Protein AF-A0A8J4AI29-F1 (afdb_monomer)

Organism: NCBI:txid2807577

Mean predicted aligned error: 11.27 Å

Radius of gyration: 28.36 Å; Cα contacts (8 Å, |Δi|>4): 362; chains: 1; bounding box: 62×34×79 Å

Secondary structure (DSSP, 8-state):
---EEEEEEE-TT-BTTB-SEEEEEE--SSS-EEEEE-TTSSEEE--HHHHHHTT--SSEEEEE-HHHHHHHHHHHHHHHHHHHHHHHHHHHHHTT-EEPPS-SEE-TTSSEE--TTSPPPPHHHHHHHHHHHHHSPEEE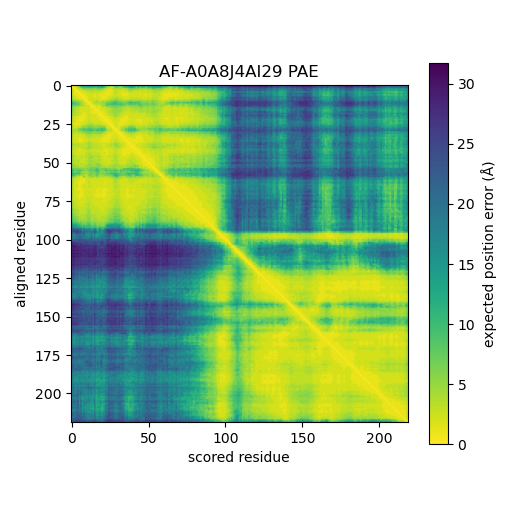--SSEEEPTT-GGG-EEEE--EEE-SSEEEETHHHHHHHHT-PPPPHHHHHHHHHTTT---S---HHHHHHHHHHHHT-

Solvent-accessible surface area (backbone atoms only — not comparable to full-atom values): 12204 Å² total; per-residue (Å²): 130,68,58,74,51,34,30,24,32,30,55,98,89,46,39,80,81,54,40,83,44,44,35,38,39,33,61,45,83,98,54,65,47,37,26,35,58,47,95,90,76,44,73,40,84,47,60,64,66,66,35,47,78,70,67,72,51,97,59,49,72,43,80,45,52,70,66,57,51,50,53,43,51,52,50,49,54,52,52,48,50,56,48,51,52,50,49,53,52,35,51,55,36,67,80,51,58,40,81,55,60,83,55,79,42,79,32,99,83,72,44,76,33,71,60,85,84,44,64,84,52,51,80,70,49,20,52,40,51,20,49,22,53,65,56,20,33,75,33,31,87,50,89,68,46,40,64,34,88,90,41,77,89,68,38,62,66,33,46,53,30,28,23,31,68,71,42,46,28,34,50,39,36,46,24,49,38,12,58,78,74,39,46,55,57,49,63,68,60,44,50,49,41,57,75,47,70,46,57,50,43,87,70,60,60,65,61,45,28,53,48,49,33,28,63,76,71,74,101

Structure (mmCIF, N/CA/C/O backbone):
data_AF-A0A8J4AI29-F1
#
_entry.id   AF-A0A8J4AI29-F1
#
loop_
_atom_site.group_PDB
_atom_site.id
_atom_site.type_symbol
_atom_site.label_atom_id
_atom_site.label_alt_id
_atom_site.label_comp_id
_atom_site.label_asym_id
_atom_site.label_entity_id
_atom_site.label_seq_id
_atom_site.pdbx_PDB_ins_code
_atom_site.Cartn_x
_atom_site.Cartn_y
_atom_site.Cartn_z
_atom_site.occupancy
_atom_site.B_iso_or_equiv
_atom_site.auth_seq_id
_atom_site.auth_comp_id
_atom_site.auth_asym_id
_atom_site.auth_atom_id
_atom_site.pdbx_PDB_model_num
ATOM 1 N N . MET A 1 1 ? -28.516 -11.492 37.831 1.00 64.19 1 MET A N 1
ATOM 2 C CA . MET A 1 1 ? -27.404 -10.861 37.086 1.00 64.19 1 MET A CA 1
ATOM 3 C C . MET A 1 1 ? -27.325 -9.429 37.578 1.00 64.19 1 MET A C 1
ATOM 5 O O . MET A 1 1 ? -28.399 -8.860 37.747 1.00 64.19 1 MET A O 1
ATOM 9 N N . PRO A 1 2 ? -26.135 -8.888 37.883 1.00 85.56 2 PRO A N 1
ATOM 10 C CA . PRO A 1 2 ? -26.020 -7.491 38.289 1.00 85.56 2 PRO A CA 1
ATOM 11 C C . PRO A 1 2 ? -26.509 -6.578 37.159 1.00 85.56 2 PRO A C 1
ATOM 13 O O . PRO A 1 2 ? -26.370 -6.917 35.981 1.00 85.56 2 PRO A O 1
ATOM 16 N N . GLU A 1 3 ? -27.114 -5.453 37.525 1.00 91.56 3 GLU A N 1
ATOM 17 C CA . GLU A 1 3 ? -27.537 -4.427 36.574 1.00 91.56 3 GLU A CA 1
ATOM 18 C C . GLU A 1 3 ? -26.308 -3.786 35.915 1.00 91.56 3 GLU A C 1
ATOM 20 O O . GLU A 1 3 ? -25.280 -3.587 36.572 1.00 91.56 3 GLU A O 1
ATOM 25 N N . VAL A 1 4 ? -26.401 -3.507 34.609 1.00 94.69 4 VAL A N 1
ATOM 26 C CA . VAL A 1 4 ? -25.320 -2.900 33.824 1.00 94.69 4 VAL A CA 1
ATOM 27 C C . VAL A 1 4 ? -25.830 -1.636 33.146 1.00 94.69 4 VAL A C 1
ATOM 29 O O . VAL A 1 4 ? -26.749 -1.701 32.328 1.00 94.69 4 VAL A O 1
ATOM 32 N N . THR A 1 5 ? -25.176 -0.514 33.428 1.00 95.44 5 THR A N 1
ATOM 33 C CA . THR A 1 5 ? -25.469 0.792 32.825 1.00 95.44 5 THR A CA 1
ATOM 34 C C . THR A 1 5 ? -24.314 1.207 31.926 1.00 95.44 5 THR A C 1
ATOM 36 O O . THR A 1 5 ? -23.154 1.003 32.279 1.00 95.4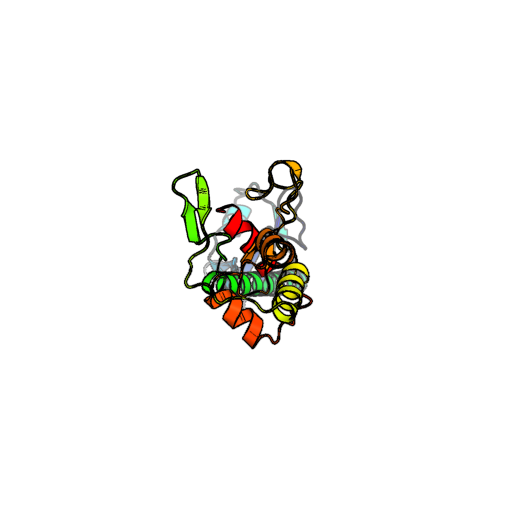4 5 THR A O 1
ATOM 39 N N . TYR A 1 6 ? -24.615 1.782 30.764 1.00 96.88 6 TYR A N 1
ATOM 40 C CA . TYR A 1 6 ? -23.616 2.200 29.782 1.00 96.88 6 TYR A CA 1
ATOM 41 C C . TYR A 1 6 ? -23.552 3.719 29.672 1.00 96.88 6 TYR A C 1
ATOM 43 O O . TYR A 1 6 ? -24.575 4.399 29.731 1.00 96.88 6 TYR A O 1
ATOM 51 N N . PHE A 1 7 ? -22.347 4.234 29.457 1.00 96.31 7 PHE A N 1
ATOM 52 C CA . PHE A 1 7 ? -22.062 5.657 29.357 1.00 96.31 7 PHE A CA 1
ATOM 53 C C . PHE A 1 7 ? -21.146 5.922 28.164 1.00 96.31 7 PHE A C 1
ATOM 55 O O . PHE A 1 7 ? -20.142 5.235 27.955 1.00 96.31 7 PHE A O 1
ATOM 62 N N . ALA A 1 8 ? -21.501 6.927 27.376 1.00 95.38 8 ALA A N 1
ATOM 63 C CA . ALA A 1 8 ? -20.707 7.442 26.277 1.00 95.38 8 ALA A CA 1
ATOM 64 C C . ALA A 1 8 ? -19.911 8.654 26.763 1.00 95.38 8 ALA A C 1
ATOM 66 O O . ALA A 1 8 ? -20.507 9.631 27.216 1.00 95.38 8 ALA A O 1
ATOM 67 N N . ARG A 1 9 ? -18.581 8.612 26.644 1.00 93.06 9 ARG A N 1
ATOM 68 C CA . ARG A 1 9 ? -17.740 9.778 26.930 1.00 93.06 9 ARG A CA 1
ATOM 69 C C . ARG A 1 9 ? -17.636 10.655 25.688 1.00 93.06 9 ARG A C 1
ATOM 71 O O . ARG A 1 9 ? -17.169 10.186 24.643 1.00 93.06 9 ARG A O 1
ATOM 78 N N . VAL A 1 10 ? -18.071 11.903 25.803 1.00 91.31 10 VAL A N 1
ATOM 79 C CA . VAL A 1 10 ? -18.136 12.873 24.703 1.00 91.31 10 VAL A CA 1
ATOM 80 C C . VAL A 1 10 ? -17.473 14.190 25.107 1.00 91.31 10 VAL A C 1
ATOM 82 O O . VAL A 1 10 ? -17.503 14.583 26.271 1.00 91.31 10 VAL A O 1
ATOM 85 N N . ASP A 1 11 ? -16.865 14.859 24.132 1.00 86.31 11 ASP A N 1
ATOM 86 C CA . ASP A 1 11 ? -16.287 16.200 24.248 1.00 86.31 11 ASP A CA 1
ATOM 87 C C . ASP A 1 11 ? -16.832 17.090 23.105 1.00 86.31 11 ASP A C 1
ATOM 89 O O . ASP A 1 11 ? -17.700 16.673 22.328 1.00 86.31 11 ASP A O 1
ATOM 93 N N . ALA A 1 12 ? -16.339 18.322 22.977 1.00 81.69 12 ALA A N 1
ATOM 94 C CA . ALA A 1 12 ? -16.704 19.261 21.928 1.00 81.69 12 ALA A CA 1
ATOM 95 C C . ALA A 1 12 ? -16.504 18.652 20.525 1.00 81.69 12 ALA A C 1
ATOM 97 O O . ALA A 1 12 ? -15.383 18.466 20.050 1.00 81.69 12 ALA A O 1
ATOM 98 N N . GLY A 1 13 ? -17.621 18.373 19.845 1.00 82.38 13 GLY A N 1
ATOM 99 C CA . GLY A 1 13 ? -17.660 17.806 18.492 1.00 82.38 13 GLY A CA 1
ATOM 100 C C . GLY A 1 13 ? -17.963 16.305 18.426 1.00 82.38 13 GLY A C 1
ATOM 101 O O . GLY A 1 13 ? -18.200 15.796 17.328 1.00 82.38 13 GLY A O 1
ATOM 102 N N . ASP A 1 14 ? -18.010 15.611 19.564 1.00 88.00 14 ASP A N 1
ATOM 103 C CA . ASP A 1 14 ? -18.397 14.202 19.637 1.00 88.00 14 ASP A CA 1
ATOM 104 C C . ASP A 1 14 ? -19.917 14.042 19.813 1.00 88.00 14 ASP A C 1
ATOM 106 O O . ASP A 1 14 ? -20.641 14.969 20.178 1.00 88.00 14 ASP A O 1
ATOM 110 N N . THR A 1 15 ? -20.426 12.839 19.550 1.00 90.81 15 THR A N 1
ATOM 111 C CA . THR A 1 15 ? -21.831 12.487 19.808 1.00 90.81 15 THR A CA 1
ATOM 112 C C . THR A 1 15 ? -21.916 11.159 20.545 1.00 90.81 15 THR A C 1
ATOM 114 O O . THR A 1 15 ? -20.988 10.356 20.491 1.00 90.81 15 THR A O 1
ATOM 117 N N . VAL A 1 16 ? -23.055 10.864 21.176 1.00 91.00 16 VAL A N 1
ATOM 118 C CA . VAL A 1 16 ? -23.296 9.545 21.799 1.00 91.00 16 VAL A CA 1
ATOM 119 C C . VAL A 1 16 ? -23.188 8.389 20.803 1.00 91.00 16 VAL A C 1
ATOM 121 O O . VAL A 1 16 ? -22.837 7.272 21.174 1.00 91.00 16 VAL A O 1
ATOM 124 N N . GLU A 1 17 ? -23.444 8.656 19.519 1.00 89.31 17 GLU A N 1
ATOM 125 C CA . GLU A 1 17 ? -23.233 7.683 18.456 1.00 89.31 17 GLU A CA 1
ATOM 126 C C . GLU A 1 17 ? -21.764 7.555 18.087 1.00 89.31 17 GLU A C 1
ATOM 128 O O . GLU A 1 17 ? -21.366 6.480 17.660 1.00 89.31 17 GLU A O 1
ATOM 133 N N . ARG A 1 18 ? -20.947 8.605 18.205 1.00 89.38 18 ARG A N 1
ATOM 134 C CA . ARG A 1 18 ? -19.503 8.631 17.902 1.00 89.38 18 ARG A CA 1
ATOM 135 C C . ARG A 1 18 ? -18.702 9.097 19.124 1.00 89.38 18 ARG A C 1
ATOM 137 O O . ARG A 1 18 ? -18.064 10.141 19.043 1.00 89.38 18 ARG A O 1
ATOM 144 N N . PRO A 1 19 ? -18.725 8.342 20.237 1.00 94.06 19 PRO A N 1
ATOM 145 C CA . PRO A 1 19 ? -18.058 8.783 21.451 1.00 94.06 19 PRO A CA 1
ATOM 146 C C . PRO A 1 19 ? -16.549 8.551 21.375 1.00 94.06 19 PRO A C 1
ATOM 148 O O . PRO A 1 19 ? -16.071 7.769 20.544 1.00 94.06 19 PRO A O 1
ATOM 151 N N . ARG A 1 20 ? -15.800 9.178 22.287 1.00 89.31 20 ARG A N 1
ATOM 152 C CA . ARG A 1 20 ? -14.359 8.928 22.463 1.00 89.31 20 ARG A CA 1
ATOM 153 C C . ARG A 1 20 ? -14.085 7.611 23.161 1.00 89.31 20 ARG A C 1
ATOM 155 O O . ARG A 1 20 ? -13.152 6.897 22.798 1.00 89.31 20 ARG A O 1
ATOM 162 N N . SER A 1 21 ? -14.898 7.289 24.158 1.00 91.62 21 SER A N 1
ATOM 163 C CA . SER A 1 21 ? -14.824 6.029 24.884 1.00 91.62 21 SER A CA 1
ATOM 164 C C . SER A 1 21 ? -16.211 5.580 25.329 1.00 91.62 21 SER A C 1
ATOM 166 O O . SER A 1 21 ? -17.167 6.357 25.376 1.00 91.62 21 SER A O 1
ATOM 168 N N . LEU A 1 22 ? -16.317 4.283 25.595 1.00 96.31 22 LEU A N 1
ATOM 169 C CA . LEU A 1 22 ? -17.532 3.651 26.072 1.00 96.31 22 LEU A CA 1
ATOM 170 C C . LEU A 1 22 ? -17.213 3.018 27.418 1.00 96.31 22 LEU A C 1
ATOM 172 O O . LEU A 1 22 ? -16.298 2.197 27.509 1.00 96.31 22 LEU A O 1
ATOM 176 N N . VAL A 1 23 ? -17.967 3.408 28.436 1.00 96.81 23 VAL A N 1
ATOM 177 C CA . VAL A 1 23 ? -17.804 2.951 29.814 1.00 96.81 23 VAL A CA 1
ATOM 178 C C . VAL A 1 23 ? -19.062 2.192 30.226 1.00 96.81 23 VAL A C 1
ATOM 180 O O . VAL A 1 23 ? -20.160 2.493 29.756 1.00 96.81 23 VAL A O 1
ATOM 183 N N . ARG A 1 24 ? -18.918 1.179 31.074 1.00 96.81 24 ARG A N 1
ATOM 184 C CA . ARG A 1 24 ? -20.040 0.509 31.729 1.00 96.81 24 ARG A CA 1
ATOM 185 C C . ARG A 1 24 ? -19.825 0.485 33.232 1.00 96.81 24 ARG A C 1
ATOM 187 O O . ARG A 1 24 ? -18.692 0.328 33.677 1.00 96.81 24 ARG A O 1
ATOM 194 N N . ARG A 1 25 ? -20.920 0.558 33.976 1.00 96.00 25 ARG A N 1
ATOM 195 C CA . ARG A 1 25 ? -20.981 0.298 35.412 1.00 96.00 25 ARG A CA 1
ATOM 196 C C . ARG A 1 25 ? -21.761 -0.978 35.638 1.00 96.00 25 ARG A C 1
ATOM 198 O O . ARG A 1 25 ? -22.879 -1.101 35.144 1.00 96.00 25 ARG A O 1
ATOM 205 N N . THR A 1 26 ? -21.186 -1.906 36.385 1.00 95.19 26 THR A N 1
ATOM 206 C CA . THR A 1 26 ? -21.865 -3.117 36.847 1.00 95.19 26 THR A CA 1
ATOM 207 C C . THR A 1 26 ? -22.124 -2.983 38.343 1.00 95.19 26 THR A C 1
ATOM 209 O O . THR A 1 26 ? -21.190 -2.723 39.100 1.00 95.19 26 THR A O 1
ATOM 212 N N . ALA A 1 27 ? -23.371 -3.172 38.778 1.00 91.81 27 ALA A N 1
ATOM 213 C CA . ALA A 1 27 ? -23.777 -3.080 40.183 1.00 91.81 27 ALA A CA 1
ATOM 214 C C . ALA A 1 27 ? -23.272 -4.284 41.012 1.00 91.81 27 ALA A C 1
ATOM 216 O O . ALA A 1 27 ? -24.035 -5.178 41.377 1.00 91.81 27 ALA A O 1
ATOM 217 N N . THR A 1 28 ? -21.959 -4.350 41.238 1.00 89.19 28 THR A N 1
ATOM 218 C CA . THR A 1 28 ? -21.288 -5.336 42.098 1.00 89.19 28 THR A CA 1
ATOM 219 C C . THR A 1 28 ? -21.241 -4.876 43.556 1.00 89.19 28 THR A C 1
ATOM 221 O O . THR A 1 28 ? -21.377 -3.691 43.844 1.00 89.19 28 THR A O 1
ATOM 224 N N . GLU A 1 29 ? -21.014 -5.814 44.479 1.00 84.00 29 GLU A N 1
ATOM 225 C CA . GLU A 1 29 ? -20.772 -5.531 45.900 1.00 84.00 29 GLU A CA 1
ATOM 226 C C . GLU A 1 29 ? -19.308 -5.832 46.276 1.00 84.00 29 GLU A C 1
ATOM 228 O O . GLU A 1 29 ? -18.716 -6.752 45.701 1.00 84.00 29 GLU A O 1
ATOM 233 N N . PRO A 1 30 ? -18.703 -5.099 47.236 1.00 85.44 30 PRO A N 1
ATOM 234 C CA . PRO A 1 30 ? -19.290 -4.019 48.047 1.00 85.44 30 PRO A CA 1
ATOM 235 C C . PRO A 1 30 ? -19.364 -2.662 47.327 1.00 85.44 30 PRO A C 1
ATOM 237 O O . PRO A 1 30 ? -20.001 -1.741 47.828 1.00 85.44 30 PRO A O 1
ATOM 240 N N . LEU A 1 31 ? -18.705 -2.535 46.174 1.00 86.06 31 LEU A N 1
ATOM 241 C CA . LEU A 1 31 ? -18.698 -1.340 45.336 1.00 86.06 31 LEU A CA 1
ATOM 242 C C . LEU A 1 31 ? -19.001 -1.723 43.883 1.00 86.06 31 LEU A C 1
ATOM 244 O O . LEU A 1 31 ? -18.636 -2.831 43.463 1.00 86.06 31 LEU A O 1
ATOM 248 N N . PRO A 1 32 ? -19.626 -0.821 43.104 1.00 90.50 32 PRO A N 1
ATOM 249 C CA . PRO A 1 32 ? -19.817 -1.035 41.678 1.00 90.50 32 PRO A CA 1
ATOM 250 C C . PRO A 1 32 ? -18.471 -1.164 40.953 1.00 90.50 32 PRO A C 1
ATOM 252 O O . PRO A 1 32 ? -17.466 -0.584 41.360 1.00 90.50 32 PRO A O 1
ATOM 255 N N . THR A 1 33 ? -18.465 -1.933 39.866 1.00 93.75 33 THR A N 1
ATOM 256 C CA . THR A 1 33 ? -17.297 -2.108 38.999 1.00 93.75 33 THR A CA 1
ATOM 257 C C . THR A 1 33 ? -17.491 -1.291 37.735 1.00 93.75 33 THR A C 1
ATOM 259 O O . THR A 1 33 ? -18.452 -1.518 36.995 1.00 93.75 33 THR A O 1
ATOM 262 N N . ASP A 1 34 ? -16.548 -0.394 37.472 1.00 95.25 34 ASP A N 1
ATOM 263 C CA . ASP A 1 34 ? -16.542 0.457 36.291 1.00 95.25 34 ASP A CA 1
ATOM 264 C C . ASP A 1 34 ? -15.480 -0.030 35.305 1.00 95.25 34 ASP A C 1
ATOM 266 O O . ASP A 1 34 ? -14.335 -0.310 35.670 1.00 95.25 34 ASP A O 1
ATOM 270 N N . GLU A 1 35 ? -15.858 -0.160 34.036 1.00 97.06 35 GLU A N 1
ATOM 271 C CA . GLU A 1 35 ? -14.961 -0.649 32.992 1.00 97.06 35 GLU A CA 1
ATOM 272 C C . GLU A 1 35 ? -15.098 0.148 31.695 1.00 97.06 35 GLU A C 1
ATOM 274 O O . GLU A 1 35 ? -16.197 0.521 31.293 1.00 97.06 35 GLU A O 1
ATOM 279 N N . VAL A 1 36 ? -13.991 0.336 30.979 1.00 95.75 36 VAL A N 1
ATOM 280 C CA . VAL A 1 36 ? -13.924 0.968 29.657 1.00 95.75 36 VAL A CA 1
ATOM 281 C C . VAL A 1 36 ? -13.671 -0.072 28.565 1.00 95.75 36 VAL A C 1
ATOM 283 O O . VAL A 1 36 ? -12.853 -0.979 28.725 1.00 95.75 36 VAL A O 1
ATOM 286 N N . TYR A 1 37 ? -14.367 0.048 27.437 1.00 95.12 37 TYR A N 1
ATOM 287 C CA . TYR A 1 37 ? -14.183 -0.842 26.294 1.00 95.12 37 TYR A CA 1
ATOM 288 C C . TYR A 1 37 ? -12.980 -0.415 25.445 1.00 95.12 37 TYR A C 1
ATOM 290 O O . TYR A 1 37 ? -12.902 0.734 25.006 1.00 95.12 37 TYR A O 1
ATOM 298 N N . GLN A 1 38 ? -12.056 -1.342 25.179 1.00 91.38 38 GLN A N 1
ATOM 299 C CA . GLN A 1 38 ? -10.817 -1.066 24.447 1.00 91.38 38 GLN A CA 1
ATOM 300 C C . GLN A 1 38 ? -10.728 -1.777 23.086 1.00 91.38 38 GLN A C 1
ATOM 302 O O . GLN A 1 38 ? -11.548 -2.625 22.723 1.00 91.38 38 GLN A O 1
ATOM 307 N N . ARG A 1 39 ? -9.691 -1.415 22.309 1.00 85.81 39 ARG A N 1
ATOM 308 C CA . ARG A 1 39 ? -9.409 -1.962 20.967 1.00 85.81 39 ARG A CA 1
ATOM 309 C C . ARG A 1 39 ? -9.189 -3.474 20.951 1.00 85.81 39 ARG A C 1
ATOM 311 O O . ARG A 1 39 ? -9.459 -4.113 19.938 1.00 85.81 39 ARG A O 1
ATOM 318 N N . ASP A 1 40 ? -8.740 -4.049 22.061 1.00 87.69 40 ASP A N 1
ATOM 319 C CA . ASP A 1 40 ? -8.553 -5.495 22.224 1.00 87.69 40 ASP A CA 1
ATOM 320 C C . ASP A 1 40 ? -9.878 -6.281 22.317 1.00 87.69 40 ASP A C 1
ATOM 322 O O . ASP A 1 40 ? -9.882 -7.511 22.381 1.00 87.69 40 ASP A O 1
ATOM 326 N N . GLY A 1 41 ? -11.012 -5.576 22.304 1.00 88.50 41 GLY A N 1
ATOM 327 C CA . GLY A 1 41 ? -12.342 -6.158 22.353 1.00 88.50 41 GLY A CA 1
ATOM 328 C C . GLY A 1 41 ? -12.806 -6.530 23.757 1.00 88.50 41 GLY A C 1
ATOM 329 O O . GLY A 1 41 ? -13.822 -7.224 23.882 1.00 88.50 41 GLY A O 1
ATOM 330 N N . ARG A 1 42 ? -12.082 -6.090 24.792 1.00 94.25 42 ARG A N 1
ATOM 331 C CA . ARG A 1 42 ? -12.368 -6.368 26.198 1.00 94.25 42 ARG A CA 1
ATOM 332 C C . ARG A 1 42 ? -12.724 -5.092 26.951 1.00 94.25 42 ARG A C 1
ATOM 334 O O . ARG A 1 42 ? -12.429 -3.973 26.532 1.00 94.25 42 ARG A O 1
ATOM 341 N N . TRP A 1 43 ? -13.406 -5.306 28.065 1.00 95.62 43 TRP A N 1
ATOM 342 C CA . TRP A 1 43 ? -13.664 -4.292 29.073 1.00 95.62 43 TRP A CA 1
ATOM 343 C C . TRP A 1 43 ? -12.507 -4.308 30.070 1.00 95.62 43 TRP A C 1
ATOM 345 O O . TRP A 1 43 ? -12.050 -5.384 30.458 1.00 95.62 43 TRP A O 1
ATOM 355 N N . HIS A 1 44 ? -12.008 -3.129 30.427 1.00 94.44 44 HIS A N 1
ATOM 356 C CA . HIS A 1 44 ? -10.887 -2.951 31.349 1.00 94.44 44 HIS A CA 1
ATOM 357 C C . HIS A 1 44 ? -11.309 -2.072 32.519 1.00 94.44 44 HIS A C 1
ATOM 359 O O . HIS A 1 44 ? -11.993 -1.084 32.261 1.00 94.44 44 HIS A O 1
ATOM 365 N N . PRO A 1 45 ? -10.885 -2.364 33.761 1.00 94.56 45 PRO A N 1
ATOM 366 C CA . PRO A 1 45 ? -11.197 -1.527 34.914 1.00 94.56 45 PRO A CA 1
ATOM 367 C C . PRO A 1 45 ? -10.842 -0.057 34.682 1.00 94.56 45 PRO A C 1
ATOM 369 O O . PRO A 1 45 ? -9.803 0.263 34.100 1.00 94.56 45 PRO A O 1
ATOM 372 N N . THR A 1 46 ? -11.707 0.836 35.145 1.00 92.56 46 THR A N 1
ATOM 373 C CA . THR A 1 46 ? -11.500 2.282 35.083 1.00 92.56 46 THR A CA 1
ATOM 374 C C . THR A 1 46 ? -12.136 2.952 36.293 1.00 92.56 46 THR A C 1
ATOM 376 O O . THR A 1 46 ? -13.036 2.403 36.912 1.00 92.56 46 THR A O 1
ATOM 379 N N . ASP A 1 47 ? -11.672 4.146 36.623 1.00 90.81 47 ASP A N 1
ATOM 380 C CA . ASP A 1 47 ? -12.192 5.013 37.678 1.00 90.81 47 ASP A CA 1
ATOM 381 C C . ASP A 1 47 ? -13.012 6.190 37.120 1.00 90.81 47 ASP A C 1
ATOM 383 O O . ASP A 1 47 ? -13.452 7.044 37.882 1.00 90.81 47 ASP A O 1
ATOM 387 N N . LEU A 1 48 ? -13.245 6.248 35.800 1.00 87.25 48 LEU A N 1
ATOM 388 C CA . LEU A 1 48 ? -13.891 7.389 35.137 1.00 87.25 48 LEU A CA 1
ATOM 389 C C . LEU A 1 48 ? -15.252 7.748 35.740 1.00 87.25 48 LEU A C 1
ATOM 391 O O . LEU A 1 48 ? -15.476 8.906 36.059 1.00 87.25 48 LEU A O 1
ATOM 395 N N . LEU A 1 49 ? -16.149 6.779 35.933 1.00 87.06 49 LEU A N 1
ATOM 396 C CA . LEU A 1 49 ? -17.471 7.085 36.492 1.00 87.06 49 LEU A CA 1
ATOM 397 C C . LEU A 1 49 ? -17.381 7.477 37.973 1.00 87.06 49 LEU A C 1
ATOM 399 O O . LEU A 1 49 ? -18.109 8.356 38.407 1.00 87.06 49 LEU A O 1
ATOM 403 N N . ALA A 1 50 ? 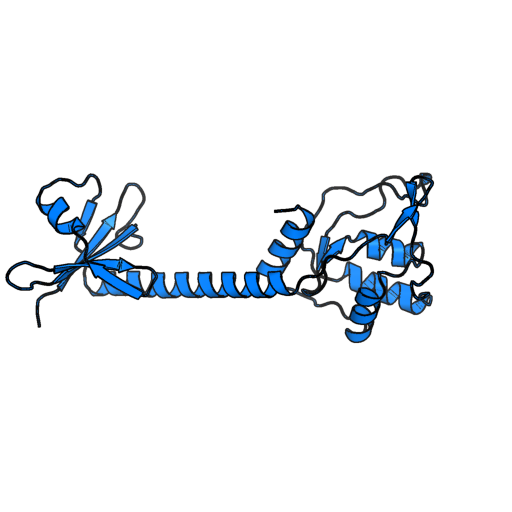-16.455 6.893 38.739 1.00 86.25 50 ALA A N 1
ATOM 404 C CA . ALA A 1 50 ? -16.217 7.313 40.120 1.00 86.25 50 ALA A CA 1
ATOM 405 C C . ALA A 1 50 ? -15.699 8.762 40.208 1.00 86.25 50 ALA A C 1
ATOM 407 O O . ALA A 1 50 ? -16.034 9.478 41.147 1.00 86.25 50 ALA A O 1
ATOM 408 N N . ARG A 1 51 ? -14.901 9.212 39.231 1.00 85.31 51 ARG A N 1
ATOM 409 C CA . ARG A 1 51 ? -14.445 10.608 39.128 1.00 85.31 51 ARG A CA 1
ATOM 410 C C . ARG A 1 51 ? -15.556 11.553 38.669 1.00 85.31 51 ARG A C 1
ATOM 412 O O . ARG A 1 51 ? -15.651 12.658 39.193 1.00 85.31 51 ARG A O 1
ATOM 419 N N . ASP A 1 5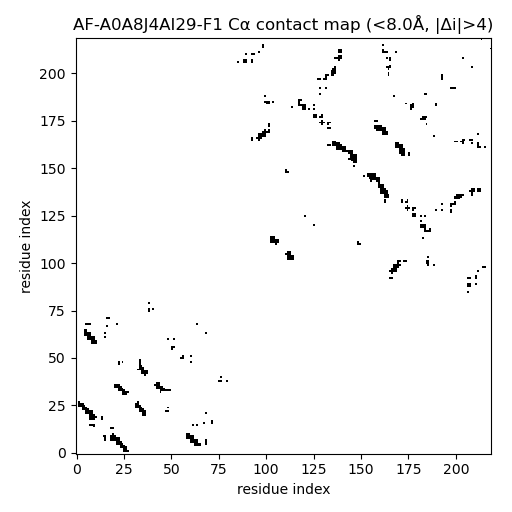2 ? -16.411 11.105 37.751 1.00 86.06 52 ASP A N 1
ATOM 420 C CA . ASP A 1 52 ? -17.617 11.831 37.322 1.00 86.06 52 ASP A CA 1
ATOM 421 C C . ASP A 1 52 ? -18.572 12.087 38.491 1.00 86.06 52 ASP A C 1
ATOM 423 O O . ASP A 1 52 ? -19.009 13.214 38.707 1.00 86.06 52 ASP A O 1
ATOM 427 N N . ASP A 1 53 ? -18.813 11.057 39.311 1.00 85.44 53 ASP A N 1
ATOM 428 C CA . ASP A 1 53 ? -19.660 11.133 40.506 1.00 85.44 53 ASP A CA 1
ATOM 429 C C . ASP A 1 53 ? -19.128 12.165 41.527 1.00 85.44 53 ASP A C 1
ATOM 431 O O . ASP A 1 53 ? -19.896 12.745 42.297 1.00 85.44 53 ASP A O 1
ATOM 435 N N . LEU A 1 54 ? -17.811 12.413 41.530 1.00 86.56 54 LEU A N 1
ATOM 436 C CA . LEU A 1 54 ? -17.145 13.432 42.350 1.00 86.56 54 LEU A CA 1
ATOM 437 C C . LEU A 1 54 ? -17.112 14.824 41.691 1.00 86.56 54 LEU A C 1
ATOM 439 O O . LEU A 1 54 ? -16.652 15.777 42.322 1.00 86.56 54 LEU A O 1
ATOM 443 N N . GLY A 1 55 ? -17.582 14.953 40.447 1.00 83.62 55 GLY A N 1
ATOM 444 C CA . GLY A 1 55 ? -17.515 16.184 39.658 1.00 83.62 55 GLY A CA 1
ATOM 445 C C . GLY A 1 55 ? -16.100 16.558 39.200 1.00 83.62 55 GLY A C 1
ATOM 446 O O . GLY A 1 55 ? -15.846 17.728 38.932 1.00 83.62 55 GLY A O 1
ATOM 447 N N . ASP A 1 56 ? -15.176 15.592 39.136 1.00 85.00 56 ASP A N 1
ATOM 448 C CA . ASP A 1 56 ? -13.750 15.776 38.798 1.00 85.00 56 ASP A CA 1
ATOM 449 C C . ASP A 1 56 ? -13.449 15.529 37.301 1.00 85.00 56 ASP A C 1
ATOM 451 O O . ASP A 1 56 ? -12.327 15.196 36.913 1.00 85.00 56 ASP A O 1
ATOM 455 N N . LEU A 1 57 ? -14.459 15.635 36.433 1.00 78.94 57 LEU A N 1
ATOM 456 C CA . LEU A 1 57 ? -14.293 15.454 34.992 1.00 78.94 57 LEU A CA 1
ATOM 457 C C . LEU A 1 57 ? -14.745 16.682 34.208 1.00 78.94 57 LEU A C 1
ATOM 459 O O . LEU A 1 57 ? -15.878 17.139 34.323 1.00 78.94 57 LEU A O 1
ATOM 463 N N . ASP A 1 58 ? -13.846 17.155 33.344 1.00 76.19 58 ASP A N 1
ATOM 464 C CA . ASP A 1 58 ? -14.141 18.184 32.344 1.00 76.19 58 ASP A CA 1
ATOM 465 C C . ASP A 1 58 ? -14.954 17.619 31.156 1.00 76.19 58 ASP A C 1
ATOM 467 O O . ASP A 1 58 ? -15.605 18.365 30.426 1.00 76.19 58 ASP A O 1
ATOM 471 N N . GLU A 1 59 ? -14.904 16.298 30.937 1.00 78.69 59 GLU A N 1
ATOM 472 C CA . GLU A 1 59 ? -15.583 15.592 29.842 1.00 78.69 59 GLU A CA 1
ATOM 473 C C . GLU A 1 59 ? -16.974 15.102 30.271 1.00 78.69 59 GLU A C 1
ATOM 475 O O . GLU A 1 59 ? -17.161 14.647 31.396 1.00 78.69 59 GLU A O 1
ATOM 480 N N . GLN A 1 60 ? -17.943 15.100 29.350 1.00 85.19 60 GLN A N 1
ATOM 481 C CA . GLN A 1 60 ? -19.299 14.656 29.666 1.00 85.19 60 GLN A CA 1
ATOM 482 C C . GLN A 1 60 ? -19.442 13.137 29.509 1.00 85.19 60 GLN A C 1
ATOM 484 O O . GLN A 1 60 ? -19.160 12.567 28.449 1.00 85.19 60 GLN A O 1
ATOM 489 N N . LEU A 1 61 ? -19.967 12.484 30.545 1.00 90.75 61 LEU A N 1
ATOM 490 C CA . LEU A 1 61 ? -20.421 11.098 30.497 1.00 90.75 61 LEU A CA 1
ATOM 491 C C . LEU A 1 61 ? -21.939 11.061 30.338 1.00 90.75 61 LEU A C 1
ATOM 493 O O . LEU A 1 61 ? -22.703 11.403 31.236 1.00 90.75 61 LEU A O 1
ATOM 497 N N . VAL A 1 62 ? -22.390 10.653 29.155 1.00 93.69 62 VAL A N 1
ATOM 498 C CA . VAL A 1 62 ? -23.815 10.615 28.819 1.00 93.69 62 VAL A CA 1
ATOM 499 C C . VAL A 1 62 ? -24.329 9.183 28.964 1.00 93.69 62 VAL A C 1
ATOM 501 O O . VAL A 1 62 ? -23.803 8.296 28.285 1.00 93.69 62 VAL A O 1
ATOM 504 N N . PRO A 1 63 ? -25.355 8.921 29.795 1.00 95.06 63 PRO A N 1
ATOM 505 C CA . PRO A 1 63 ? -25.993 7.611 29.859 1.00 95.06 63 PRO A CA 1
ATOM 506 C C . PRO A 1 63 ? -26.572 7.220 28.496 1.00 95.06 63 PRO A C 1
ATOM 508 O O . PRO A 1 63 ? -27.256 8.015 27.849 1.00 95.06 63 PRO A O 1
ATOM 511 N N . ILE A 1 64 ? -26.325 5.986 28.067 1.00 96.25 64 ILE A N 1
ATOM 512 C CA . ILE A 1 64 ? -26.872 5.433 26.826 1.00 96.25 64 ILE A CA 1
ATOM 513 C C . ILE A 1 64 ? -27.519 4.073 27.074 1.00 96.25 64 ILE A C 1
ATOM 515 O O . ILE A 1 64 ? -27.185 3.351 28.015 1.00 96.25 64 ILE A O 1
ATOM 519 N N . SER A 1 65 ? -28.442 3.695 26.194 1.00 96.19 65 SER A N 1
ATOM 520 C CA . SER A 1 65 ? -29.041 2.362 26.228 1.00 96.19 65 SER A CA 1
ATOM 521 C C . SER A 1 65 ? -28.017 1.272 25.894 1.00 96.19 65 SER A C 1
ATOM 523 O O . SER A 1 65 ? -27.035 1.497 25.178 1.00 96.19 65 SER A O 1
ATOM 525 N N . ALA A 1 66 ? -28.289 0.047 26.348 1.00 94.62 66 ALA A N 1
ATOM 526 C CA . ALA A 1 66 ? -27.496 -1.118 25.967 1.00 94.62 66 ALA A CA 1
ATOM 527 C C . ALA A 1 66 ? -27.457 -1.314 24.439 1.00 94.62 66 ALA A C 1
ATOM 529 O O . ALA A 1 66 ? -26.417 -1.680 23.902 1.00 94.62 66 ALA A O 1
ATOM 530 N N . GLU A 1 67 ? -28.548 -1.024 23.724 1.00 94.62 67 GLU A N 1
ATOM 531 C CA . GLU A 1 67 ? -28.598 -1.107 22.259 1.00 94.62 67 GLU A CA 1
ATOM 532 C C . GLU A 1 67 ? -27.637 -0.111 21.595 1.00 94.62 67 GLU A C 1
ATOM 534 O O . GLU A 1 67 ? -26.836 -0.498 20.741 1.00 94.62 67 GLU A O 1
ATOM 539 N N . GLN A 1 68 ? -27.636 1.148 22.044 1.00 95.56 68 GLN A N 1
ATOM 540 C CA . GLN A 1 68 ? -26.691 2.162 21.567 1.00 95.56 68 GLN A CA 1
ATOM 541 C C . GLN A 1 68 ? -25.240 1.763 21.868 1.00 95.56 68 GLN A C 1
ATOM 543 O O . GLN A 1 68 ? -24.377 1.871 20.996 1.00 95.56 68 GLN A O 1
ATOM 548 N N . ALA A 1 69 ? -24.971 1.230 23.064 1.00 95.50 69 ALA A N 1
ATOM 549 C CA . ALA A 1 69 ? -23.649 0.729 23.429 1.00 95.50 69 ALA A CA 1
ATOM 550 C C . ALA A 1 69 ? -23.194 -0.408 22.496 1.00 95.50 69 ALA A C 1
ATOM 552 O O . ALA A 1 69 ? -22.065 -0.395 21.998 1.00 95.50 69 ALA A O 1
ATOM 553 N N . GLN A 1 70 ? -24.081 -1.363 22.195 1.00 95.94 70 GLN A N 1
ATOM 554 C CA . GLN A 1 70 ? -23.783 -2.449 21.258 1.00 95.94 70 GLN A CA 1
ATOM 555 C C . GLN A 1 70 ? -23.553 -1.939 19.832 1.00 95.94 70 GLN A C 1
ATOM 557 O O . GLN A 1 70 ? -22.641 -2.424 19.160 1.00 95.94 70 GLN A O 1
ATOM 562 N N . ALA A 1 71 ? -24.308 -0.937 19.375 1.00 95.94 71 ALA A N 1
ATOM 563 C CA . ALA A 1 71 ? -24.103 -0.320 18.066 1.00 95.94 71 ALA A CA 1
ATOM 564 C C . ALA A 1 71 ? -22.723 0.359 17.959 1.00 95.94 71 ALA A C 1
ATOM 566 O O . ALA A 1 71 ? -22.008 0.167 16.969 1.00 95.94 71 ALA A O 1
ATOM 567 N N . VAL A 1 72 ? -22.300 1.083 19.003 1.00 94.69 72 VAL A N 1
ATOM 568 C CA . VAL A 1 72 ? -20.959 1.689 19.087 1.00 94.69 72 VAL A CA 1
ATOM 569 C C . VAL A 1 72 ? -19.871 0.612 19.036 1.00 94.69 72 VAL A C 1
ATOM 571 O O . VAL A 1 72 ? -18.955 0.706 18.211 1.00 94.69 72 VAL A O 1
ATOM 574 N N . ILE A 1 73 ? -19.997 -0.447 19.844 1.00 95.12 73 ILE A N 1
ATOM 575 C CA . ILE A 1 73 ? -19.052 -1.576 19.874 1.00 95.12 73 ILE A CA 1
ATOM 576 C C . ILE A 1 73 ? -18.965 -2.260 18.509 1.00 95.12 73 ILE A C 1
ATOM 578 O O . ILE A 1 73 ? -17.863 -2.525 18.022 1.00 95.12 73 ILE A O 1
ATOM 582 N N . ALA A 1 74 ? -20.104 -2.552 17.879 1.00 94.12 74 ALA A N 1
ATOM 583 C CA . ALA A 1 74 ? -20.156 -3.213 16.579 1.00 94.12 74 ALA A CA 1
ATOM 584 C C . ALA A 1 74 ? -19.431 -2.387 15.512 1.00 94.12 74 ALA A C 1
ATOM 586 O O . ALA A 1 74 ? -18.599 -2.921 14.770 1.00 94.12 74 ALA A O 1
ATOM 587 N N . ARG A 1 75 ? -19.670 -1.072 15.486 1.00 92.75 75 ARG A N 1
ATOM 588 C CA . ARG A 1 75 ? -19.002 -0.171 14.548 1.00 92.75 75 ARG A CA 1
ATOM 589 C C . ARG A 1 75 ? -17.500 -0.088 14.802 1.00 92.75 75 ARG A C 1
ATOM 591 O O . ARG A 1 75 ? -16.724 -0.152 13.851 1.00 92.75 75 ARG A O 1
ATOM 598 N N . TRP A 1 76 ? -17.067 0.029 16.057 1.00 91.38 76 TRP A N 1
ATOM 599 C CA . TRP A 1 76 ? -15.640 0.024 16.384 1.00 91.38 76 TRP A CA 1
ATOM 600 C C . TRP A 1 76 ? -14.967 -1.289 15.999 1.00 91.38 76 TRP A C 1
ATOM 602 O O . TRP A 1 76 ? -13.915 -1.259 15.369 1.00 91.38 76 TRP A O 1
ATOM 612 N N . ARG A 1 77 ? -15.597 -2.439 16.269 1.00 90.19 77 ARG A N 1
ATOM 613 C CA . ARG A 1 77 ? -15.085 -3.752 15.845 1.00 90.19 77 ARG A CA 1
ATOM 614 C C . ARG A 1 77 ? -14.904 -3.831 14.330 1.00 90.19 77 ARG A C 1
ATOM 616 O O . ARG A 1 77 ? -13.863 -4.303 13.882 1.00 90.19 77 ARG A O 1
ATOM 623 N N . GLN A 1 78 ? -15.874 -3.363 13.543 1.00 88.81 78 GLN A N 1
ATOM 624 C CA . GLN A 1 78 ? -15.752 -3.318 12.081 1.00 88.81 78 GLN A CA 1
ATOM 625 C C . GLN A 1 78 ? -14.630 -2.374 11.630 1.00 88.81 78 GLN A C 1
ATOM 627 O O . GLN A 1 78 ? -13.789 -2.757 10.818 1.00 88.81 78 GLN A O 1
ATOM 632 N N . ALA A 1 79 ? -14.574 -1.164 12.190 1.00 83.75 79 ALA A N 1
ATOM 633 C CA . ALA A 1 79 ? -13.564 -0.171 11.839 1.00 83.75 79 ALA A CA 1
ATOM 634 C C . ALA A 1 79 ? -12.140 -0.629 12.197 1.00 83.75 79 ALA A C 1
ATOM 636 O O . ALA A 1 79 ? -11.217 -0.454 11.400 1.00 83.75 79 ALA A O 1
ATOM 637 N N . TRP A 1 80 ? -11.951 -1.235 13.372 1.00 86.25 80 TRP A N 1
ATOM 638 C CA . TRP A 1 80 ? -10.660 -1.766 13.805 1.00 86.25 80 TRP A CA 1
ATOM 639 C C . TRP A 1 80 ? -10.237 -2.967 12.968 1.00 86.25 80 TRP A 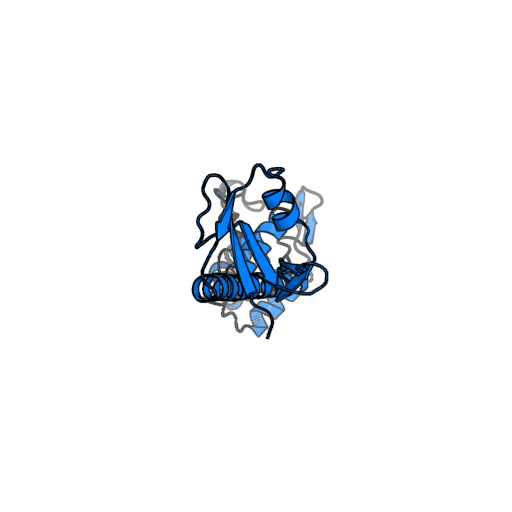C 1
ATOM 641 O O . TRP A 1 80 ? -9.097 -2.972 12.519 1.00 86.25 80 TRP A O 1
ATOM 651 N N . ARG A 1 81 ? -11.146 -3.902 12.648 1.00 87.06 81 ARG A N 1
ATOM 652 C CA . ARG A 1 81 ? -10.856 -5.002 11.710 1.00 87.06 81 ARG A CA 1
ATOM 653 C C . ARG A 1 81 ? -10.402 -4.481 10.351 1.00 87.06 81 ARG A C 1
ATOM 655 O O . ARG A 1 81 ? -9.339 -4.868 9.885 1.00 87.06 81 ARG A O 1
ATOM 662 N N . ALA A 1 82 ? -11.132 -3.535 9.763 1.00 79.38 82 ALA A N 1
ATOM 663 C CA . ALA A 1 82 ? -10.744 -2.927 8.492 1.00 79.38 82 ALA A CA 1
ATOM 664 C C . ALA A 1 82 ? -9.401 -2.174 8.582 1.00 79.38 82 ALA A C 1
ATOM 666 O O . ALA A 1 82 ? -8.641 -2.109 7.616 1.00 79.38 82 ALA A O 1
ATOM 667 N N . ALA A 1 83 ? -9.081 -1.567 9.728 1.00 74.81 83 ALA A N 1
ATOM 668 C CA . ALA A 1 83 ? -7.779 -0.942 9.953 1.00 74.81 83 ALA A CA 1
ATOM 669 C C . ALA A 1 83 ? -6.650 -1.978 10.090 1.00 74.81 83 ALA A C 1
ATOM 671 O O . ALA A 1 83 ? -5.576 -1.771 9.530 1.00 74.81 83 ALA A O 1
ATOM 672 N N . ASP A 1 84 ? -6.891 -3.082 10.794 1.00 79.94 84 ASP A N 1
ATOM 673 C CA . ASP A 1 84 ? -5.925 -4.167 10.970 1.00 79.94 84 ASP A CA 1
ATOM 674 C C . ASP A 1 84 ? -5.678 -4.905 9.649 1.00 79.94 84 ASP A C 1
ATOM 676 O O . ASP A 1 84 ? -4.529 -5.153 9.301 1.00 79.94 84 ASP A O 1
ATOM 680 N N . GLU A 1 85 ? -6.718 -5.155 8.850 1.00 77.62 85 GLU A N 1
ATOM 681 C CA . GLU A 1 85 ? -6.606 -5.706 7.494 1.00 77.62 85 GLU A CA 1
ATOM 682 C C . GLU A 1 85 ? -5.800 -4.788 6.571 1.00 77.62 85 GLU A C 1
ATOM 684 O O . GLU A 1 85 ? -4.901 -5.258 5.871 1.00 77.62 85 GLU A O 1
ATOM 689 N N . ARG A 1 86 ? -6.064 -3.472 6.603 1.00 73.62 86 ARG A N 1
ATOM 690 C CA . ARG A 1 86 ? -5.268 -2.481 5.860 1.00 73.62 86 ARG A CA 1
ATOM 691 C C . ARG A 1 86 ? -3.809 -2.489 6.300 1.00 73.62 86 ARG A C 1
ATOM 693 O O . ARG A 1 86 ? -2.926 -2.499 5.449 1.00 73.62 86 ARG A O 1
ATOM 700 N N . ARG A 1 87 ? -3.545 -2.538 7.609 1.00 72.44 87 ARG A N 1
ATOM 701 C CA . ARG A 1 87 ? -2.182 -2.588 8.156 1.00 72.44 87 ARG A CA 1
ATOM 702 C C . ARG A 1 87 ? -1.470 -3.890 7.791 1.00 72.44 87 ARG A C 1
ATOM 704 O O . ARG A 1 87 ? -0.311 -3.851 7.401 1.00 72.44 87 ARG A O 1
ATOM 711 N N . ALA A 1 88 ? -2.153 -5.029 7.855 1.00 71.25 88 ALA A N 1
ATOM 712 C CA . ALA A 1 88 ? -1.607 -6.321 7.454 1.00 71.25 88 ALA A CA 1
ATOM 713 C C . ALA A 1 88 ? -1.363 -6.399 5.939 1.00 71.25 88 ALA A C 1
ATOM 715 O O . ALA A 1 88 ? -0.396 -7.016 5.501 1.00 71.25 88 ALA A O 1
ATOM 716 N N . ALA A 1 89 ? -2.220 -5.783 5.119 1.00 69.38 89 ALA A N 1
ATOM 717 C CA . ALA A 1 89 ? -1.993 -5.652 3.681 1.00 69.38 89 ALA A CA 1
ATOM 718 C C . ALA A 1 89 ? -0.787 -4.752 3.379 1.00 69.38 89 ALA A C 1
ATOM 720 O O . ALA A 1 89 ? 0.060 -5.139 2.580 1.00 69.38 89 ALA A O 1
ATOM 721 N N . ALA A 1 90 ? -0.668 -3.608 4.059 1.00 65.62 90 ALA A N 1
ATOM 722 C CA . ALA A 1 90 ? 0.482 -2.716 3.937 1.00 65.62 90 ALA A CA 1
ATOM 723 C C . ALA A 1 90 ? 1.786 -3.386 4.404 1.00 65.62 90 ALA A C 1
ATOM 725 O O . ALA A 1 90 ? 2.787 -3.298 3.712 1.00 65.62 90 ALA A O 1
ATOM 726 N N . SER A 1 91 ? 1.771 -4.130 5.515 1.00 66.12 91 SER A N 1
ATOM 727 C CA . SER A 1 91 ? 2.940 -4.877 6.005 1.00 66.12 91 SER A CA 1
ATOM 728 C C . SER A 1 91 ? 3.351 -6.008 5.053 1.00 66.12 91 SER A C 1
ATOM 730 O O . SER A 1 91 ? 4.539 -6.193 4.797 1.00 66.12 91 SER A O 1
ATOM 732 N N . ARG A 1 92 ? 2.386 -6.723 4.455 1.00 66.06 92 ARG A N 1
ATOM 733 C CA . ARG A 1 92 ? 2.678 -7.696 3.386 1.00 66.06 92 ARG A CA 1
ATOM 734 C C . ARG A 1 92 ? 3.257 -7.030 2.138 1.00 66.06 92 ARG A C 1
ATOM 736 O O . ARG A 1 92 ? 4.125 -7.621 1.507 1.00 66.06 92 ARG A O 1
ATOM 743 N N . ALA A 1 93 ? 2.799 -5.827 1.794 1.00 63.06 93 ALA A N 1
ATOM 744 C CA . ALA A 1 93 ? 3.392 -5.038 0.717 1.00 63.06 93 ALA A CA 1
ATOM 745 C C . ALA A 1 93 ? 4.832 -4.619 1.065 1.00 63.06 93 ALA A C 1
ATOM 747 O O . ALA A 1 93 ? 5.728 -4.753 0.242 1.00 63.06 93 ALA A O 1
ATOM 748 N N . ASP A 1 94 ? 5.071 -4.196 2.307 1.00 60.50 94 ASP A N 1
ATOM 749 C CA . ASP A 1 94 ? 6.373 -3.730 2.792 1.00 60.50 94 ASP A CA 1
ATOM 750 C C . ASP A 1 94 ? 7.459 -4.817 2.750 1.00 60.50 94 ASP A C 1
ATOM 752 O O . ASP A 1 94 ? 8.595 -4.545 2.387 1.00 60.50 94 ASP A O 1
ATOM 756 N N . THR A 1 95 ? 7.114 -6.078 3.033 1.00 60.41 95 THR A N 1
ATOM 757 C CA . THR A 1 95 ? 8.087 -7.191 2.972 1.00 60.41 95 THR A CA 1
ATOM 758 C C . THR A 1 95 ? 8.365 -7.675 1.536 1.00 60.41 95 THR A C 1
ATOM 760 O O . THR A 1 95 ? 9.285 -8.462 1.324 1.00 60.41 95 THR A O 1
ATOM 763 N N . GLY A 1 96 ? 7.575 -7.246 0.544 1.00 74.00 96 GLY A N 1
ATOM 764 C CA . GLY A 1 96 ? 7.601 -7.806 -0.814 1.00 74.00 96 GLY A CA 1
ATOM 765 C C . GLY A 1 96 ? 7.953 -6.836 -1.942 1.00 74.00 96 GLY A C 1
ATOM 766 O O . GLY A 1 96 ? 8.269 -7.304 -3.036 1.00 74.00 96 GLY A O 1
ATOM 767 N N . LEU A 1 97 ? 7.893 -5.520 -1.715 1.00 87.88 97 LEU A N 1
ATOM 768 C CA . LEU A 1 97 ? 8.151 -4.534 -2.765 1.00 87.88 97 LEU A CA 1
ATOM 769 C C . LEU A 1 97 ? 9.648 -4.359 -3.031 1.00 87.88 97 LEU A C 1
ATOM 771 O O . LEU A 1 97 ? 10.452 -4.156 -2.124 1.00 87.88 97 LEU A O 1
ATOM 775 N N . ARG A 1 98 ? 10.010 -4.395 -4.312 1.00 91.00 98 ARG A N 1
ATOM 776 C CA . ARG A 1 98 ? 11.385 -4.300 -4.802 1.00 91.00 98 ARG A CA 1
ATOM 777 C C . ARG A 1 98 ? 11.536 -3.044 -5.643 1.00 91.00 98 ARG A C 1
ATOM 779 O O . ARG A 1 98 ? 10.869 -2.903 -6.668 1.00 91.00 98 ARG A O 1
ATOM 786 N N . LEU A 1 99 ? 12.388 -2.119 -5.210 1.00 89.62 99 LEU A N 1
ATOM 787 C CA . LEU A 1 99 ? 12.664 -0.911 -5.980 1.00 89.62 99 LEU A CA 1
ATOM 788 C C . LEU A 1 99 ? 13.612 -1.243 -7.130 1.00 89.62 99 LEU A C 1
ATOM 790 O O . LEU A 1 99 ? 14.714 -1.736 -6.900 1.00 89.62 99 LEU A O 1
ATOM 794 N N . ALA A 1 100 ? 13.172 -0.952 -8.348 1.00 89.88 100 ALA A N 1
ATOM 795 C CA . ALA A 1 100 ? 13.944 -1.188 -9.543 1.00 89.88 100 ALA A CA 1
ATOM 796 C C . ALA A 1 100 ? 14.960 -0.075 -9.782 1.00 89.88 100 ALA A C 1
ATOM 798 O O . ALA A 1 100 ? 14.629 1.114 -9.695 1.00 89.88 100 ALA A O 1
ATOM 799 N N . GLN A 1 101 ? 16.176 -0.454 -10.160 1.00 81.75 101 GLN A N 1
ATOM 800 C CA . GLN A 1 101 ? 17.212 0.509 -10.509 1.00 81.75 101 GLN A CA 1
ATOM 801 C C . GLN A 1 101 ? 17.145 0.875 -11.992 1.00 81.75 101 GLN A C 1
ATOM 803 O O . GLN A 1 101 ? 17.186 0.022 -12.882 1.00 81.75 101 GLN A O 1
ATOM 808 N N . VAL A 1 102 ? 17.080 2.180 -12.271 1.00 73.88 102 VAL A N 1
ATOM 809 C CA . VAL A 1 102 ? 17.101 2.691 -13.649 1.00 73.88 102 VAL A CA 1
ATOM 810 C C . VAL A 1 102 ? 18.460 2.396 -14.298 1.00 73.88 102 VAL A C 1
ATOM 812 O O . VAL A 1 102 ? 18.515 1.873 -15.413 1.00 73.88 102 VAL A O 1
ATOM 815 N N . PHE A 1 103 ? 19.546 2.624 -13.552 1.00 69.12 103 PHE A N 1
ATOM 816 C CA . PHE A 1 103 ? 20.931 2.415 -13.974 1.00 69.12 103 PHE A CA 1
ATOM 817 C C . PHE A 1 103 ? 21.741 1.727 -12.874 1.00 69.12 103 PHE A C 1
ATOM 819 O O . PHE A 1 103 ? 21.496 1.978 -11.698 1.00 69.12 103 PHE A O 1
ATOM 826 N N . ASP A 1 104 ? 22.706 0.886 -13.256 1.00 65.38 104 ASP A N 1
ATOM 827 C CA . ASP A 1 104 ? 23.445 0.030 -12.312 1.00 65.38 104 ASP A CA 1
ATOM 828 C C . ASP A 1 104 ? 24.591 0.771 -11.605 1.00 65.38 104 ASP A C 1
ATOM 830 O O . ASP A 1 104 ? 24.968 0.436 -10.481 1.00 65.38 104 ASP A O 1
ATOM 834 N N . ARG A 1 105 ? 25.188 1.772 -12.270 1.00 56.91 105 ARG A N 1
ATOM 835 C CA . ARG A 1 105 ? 26.272 2.593 -11.714 1.00 56.91 105 ARG A CA 1
ATOM 836 C C . ARG A 1 105 ? 26.339 3.962 -12.406 1.00 56.91 105 ARG A C 1
ATOM 838 O O . ARG A 1 105 ? 26.146 4.031 -13.623 1.00 56.91 105 ARG A O 1
ATOM 845 N N . PRO A 1 106 ? 26.683 5.046 -11.686 1.00 51.16 106 PRO A N 1
ATOM 846 C CA . PRO A 1 106 ? 27.147 6.260 -12.343 1.00 51.16 106 PRO A CA 1
ATOM 847 C C . PRO A 1 106 ? 28.434 5.969 -13.132 1.00 51.16 106 PRO A C 1
ATOM 849 O O . PRO A 1 106 ? 29.371 5.358 -12.612 1.00 51.16 106 PRO A O 1
ATOM 852 N N . GLY A 1 107 ? 28.470 6.371 -14.400 1.00 55.44 107 GLY A N 1
ATOM 853 C CA . GLY A 1 107 ? 29.656 6.280 -15.242 1.00 55.44 107 GLY A CA 1
ATOM 854 C C . GLY A 1 107 ? 30.752 7.264 -14.834 1.00 55.44 107 GLY A C 1
ATOM 855 O O . GLY A 1 107 ? 30.492 8.223 -14.103 1.00 55.44 107 GLY A O 1
ATOM 856 N N . PRO A 1 108 ? 31.991 7.048 -15.307 1.00 48.72 108 PRO A N 1
ATOM 857 C CA . PRO A 1 108 ? 33.148 7.882 -14.964 1.00 48.72 108 PRO A CA 1
ATOM 858 C C . PRO A 1 108 ? 33.031 9.348 -15.424 1.00 48.72 108 PRO A C 1
ATOM 860 O O . PRO A 1 108 ? 33.751 10.202 -14.919 1.00 48.72 108 PRO A O 1
ATOM 863 N N . ASP A 1 109 ? 32.126 9.646 -16.353 1.00 56.62 109 ASP A N 1
ATOM 864 C CA . ASP A 1 109 ? 31.816 10.966 -16.913 1.00 56.62 109 ASP A CA 1
ATOM 865 C C . ASP A 1 109 ? 30.482 11.546 -16.397 1.00 56.62 109 ASP A C 1
ATOM 867 O O . ASP A 1 109 ? 29.999 12.555 -16.909 1.00 56.62 109 ASP A O 1
ATOM 871 N N . GLY A 1 110 ? 29.862 10.903 -15.400 1.00 54.84 110 GLY A N 1
ATOM 872 C CA . GLY A 1 110 ? 28.538 11.267 -14.892 1.00 54.84 110 GLY A CA 1
ATOM 873 C C . GLY A 1 110 ? 27.380 10.789 -15.772 1.00 54.84 110 GLY A C 1
ATOM 874 O O . GLY A 1 110 ? 26.224 10.953 -15.380 1.00 54.84 110 GLY A O 1
ATOM 875 N N . ARG A 1 111 ? 27.655 10.154 -16.923 1.00 58.06 111 ARG A N 1
ATOM 876 C CA . ARG A 1 111 ? 26.614 9.514 -17.729 1.00 58.06 111 ARG A CA 1
ATOM 877 C C . ARG A 1 111 ? 26.236 8.169 -17.112 1.00 58.06 111 ARG A C 1
ATOM 879 O O . ARG A 1 111 ? 27.103 7.444 -16.624 1.00 58.06 111 ARG A O 1
ATOM 886 N N . PRO A 1 112 ? 24.952 7.805 -17.105 1.00 62.09 112 PRO A N 1
ATOM 887 C CA . PRO A 1 112 ? 24.528 6.530 -16.556 1.00 62.09 112 PRO A CA 1
ATOM 888 C C . PRO A 1 112 ? 25.097 5.355 -17.361 1.00 62.09 112 PRO A C 1
ATOM 890 O O . PRO A 1 112 ? 24.977 5.316 -18.586 1.00 62.09 112 PRO A O 1
ATOM 893 N N . VAL A 1 113 ? 25.694 4.379 -16.669 1.00 60.94 113 VAL A N 1
ATOM 894 C CA . VAL A 1 113 ? 26.194 3.145 -17.288 1.00 60.94 113 VAL A CA 1
ATOM 895 C C . VAL A 1 113 ? 25.235 2.008 -16.974 1.00 60.94 113 VAL A C 1
ATOM 897 O O . VAL A 1 113 ? 24.906 1.735 -15.819 1.00 60.94 113 VAL A O 1
ATOM 900 N N . THR A 1 114 ? 24.797 1.330 -18.028 1.00 63.88 114 THR A N 1
ATOM 901 C CA . THR A 1 114 ? 24.087 0.056 -17.932 1.00 63.88 114 THR A CA 1
ATOM 902 C C . THR A 1 114 ? 25.105 -1.072 -17.874 1.00 63.88 114 THR A C 1
ATOM 904 O O . THR A 1 114 ? 26.050 -1.085 -18.666 1.00 63.88 114 THR A O 1
ATOM 907 N N . ASP A 1 115 ? 24.909 -2.025 -16.973 1.00 66.38 115 ASP A N 1
ATOM 908 C CA . ASP A 1 115 ? 25.747 -3.208 -16.848 1.00 66.38 115 ASP A CA 1
ATOM 909 C C . ASP A 1 115 ? 25.758 -3.976 -18.186 1.00 66.38 115 ASP A C 1
ATOM 911 O O . ASP A 1 115 ? 24.688 -4.313 -18.709 1.00 66.38 115 ASP A O 1
ATOM 915 N N . PRO A 1 116 ? 26.936 -4.264 -18.772 1.00 64.25 116 PRO A N 1
ATOM 916 C CA . PRO A 1 116 ? 27.038 -5.076 -19.983 1.00 64.25 116 PRO A CA 1
ATOM 917 C C . PRO A 1 116 ? 26.475 -6.501 -19.825 1.00 64.25 116 PRO A C 1
ATOM 919 O O . PRO A 1 116 ? 26.219 -7.157 -20.832 1.00 64.25 116 PRO A O 1
ATOM 922 N N . ALA A 1 117 ? 26.250 -6.983 -18.598 1.00 65.69 117 ALA A N 1
ATOM 923 C CA . ALA A 1 117 ? 25.556 -8.237 -18.317 1.00 65.69 117 ALA A CA 1
ATOM 924 C C . ALA A 1 117 ? 24.029 -8.160 -18.523 1.00 65.69 117 ALA A C 1
ATOM 926 O O . ALA A 1 117 ? 23.357 -9.197 -18.481 1.00 65.69 117 ALA A O 1
ATOM 927 N N . ARG A 1 118 ? 23.451 -6.969 -18.757 1.00 75.69 118 ARG A N 1
ATOM 928 C CA . ARG A 1 118 ? 22.020 -6.840 -19.059 1.00 75.69 118 ARG A CA 1
ATOM 929 C C . ARG A 1 118 ? 21.688 -7.578 -20.369 1.00 75.69 118 ARG A C 1
ATOM 931 O O . ARG A 1 118 ? 22.337 -7.343 -21.390 1.00 75.69 118 ARG A O 1
ATOM 938 N N . PRO A 1 119 ? 20.660 -8.448 -20.387 1.00 75.75 119 PRO A N 1
ATOM 939 C CA . PRO A 1 119 ? 20.278 -9.162 -21.600 1.00 75.75 119 PRO A CA 1
ATOM 940 C C . PRO A 1 119 ? 19.873 -8.194 -22.715 1.00 75.75 119 PRO A C 1
ATOM 942 O O . PRO A 1 119 ? 19.072 -7.286 -22.496 1.00 75.75 119 PRO A O 1
ATOM 945 N N . ALA A 1 120 ? 20.369 -8.415 -23.933 1.00 80.44 120 ALA A N 1
ATOM 946 C CA . ALA A 1 120 ? 19.947 -7.627 -25.084 1.00 80.44 120 ALA A CA 1
ATOM 947 C C . ALA A 1 120 ? 18.462 -7.880 -25.398 1.00 80.44 120 ALA A C 1
ATOM 949 O O . ALA A 1 120 ? 18.042 -9.025 -25.575 1.00 80.44 120 ALA A O 1
ATOM 950 N N . LEU A 1 121 ? 17.671 -6.810 -25.513 1.00 85.81 121 LEU A N 1
ATOM 951 C CA . LEU A 1 121 ? 16.273 -6.907 -25.930 1.00 85.81 121 LEU A CA 1
ATOM 952 C C . LEU A 1 121 ? 16.167 -6.930 -27.457 1.00 85.81 121 LEU A C 1
ATOM 954 O O . LEU A 1 121 ? 16.635 -6.008 -28.141 1.00 85.81 121 LEU A O 1
ATOM 958 N N . SER A 1 122 ? 15.475 -7.940 -27.989 1.00 88.94 122 SER A N 1
ATOM 959 C CA . SER A 1 122 ? 15.053 -7.949 -29.395 1.00 88.94 122 SER A CA 1
ATOM 960 C C . SER A 1 122 ? 14.081 -6.796 -29.681 1.00 88.94 122 SER A C 1
ATOM 962 O O . SER A 1 122 ? 13.424 -6.290 -28.773 1.00 88.94 122 SER A O 1
ATOM 964 N N . ARG A 1 123 ? 13.924 -6.381 -30.947 1.00 85.81 123 ARG A N 1
ATOM 965 C CA . ARG A 1 123 ? 13.009 -5.277 -31.311 1.00 85.81 123 ARG A CA 1
ATOM 966 C C . ARG A 1 123 ? 11.568 -5.515 -30.837 1.00 85.81 123 ARG A C 1
ATOM 968 O O . ARG A 1 123 ? 10.924 -4.581 -30.369 1.00 85.81 123 ARG A O 1
ATOM 975 N N . ALA A 1 124 ? 11.079 -6.751 -30.944 1.00 88.25 124 ALA A N 1
ATOM 976 C CA . ALA A 1 124 ? 9.743 -7.118 -30.478 1.00 88.25 124 ALA A CA 1
ATOM 977 C C . ALA A 1 124 ? 9.643 -7.062 -28.946 1.00 88.25 124 ALA A C 1
ATOM 979 O O . ALA A 1 124 ? 8.679 -6.526 -28.399 1.00 88.25 124 ALA A O 1
ATOM 980 N N . GLU A 1 125 ? 10.671 -7.553 -28.252 1.00 93.25 125 GLU A N 1
ATOM 981 C CA . GLU A 1 125 ? 10.700 -7.572 -26.793 1.00 93.25 125 GLU A CA 1
ATOM 982 C C . GLU A 1 125 ? 10.810 -6.166 -26.190 1.00 93.25 125 GLU A C 1
ATOM 984 O O . GLU A 1 125 ? 10.131 -5.880 -25.210 1.00 93.25 125 GLU A O 1
ATOM 989 N N . ARG A 1 126 ? 11.572 -5.254 -26.814 1.00 93.62 126 ARG A N 1
ATOM 990 C CA . ARG A 1 126 ? 11.646 -3.834 -26.414 1.00 93.62 126 ARG A CA 1
ATOM 991 C C . ARG A 1 126 ? 10.257 -3.211 -26.295 1.00 93.62 126 ARG A C 1
ATOM 993 O O . ARG A 1 126 ? 9.927 -2.615 -25.272 1.00 93.6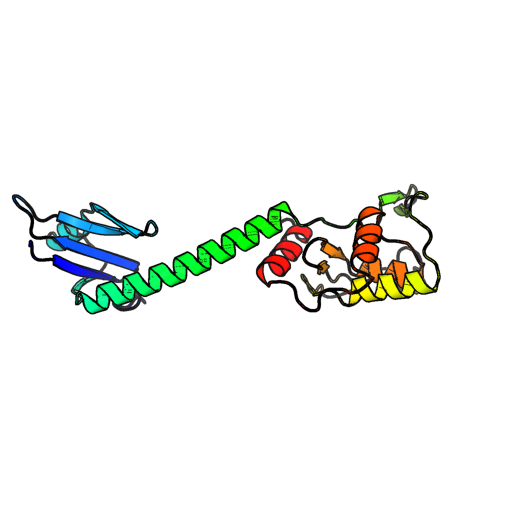2 126 ARG A O 1
ATOM 1000 N N . GLY A 1 127 ? 9.424 -3.399 -27.321 1.00 94.38 127 GLY A N 1
ATOM 1001 C CA . GLY A 1 127 ? 8.053 -2.892 -27.333 1.00 94.38 127 GLY A CA 1
ATOM 1002 C C . GLY A 1 127 ? 7.183 -3.515 -26.240 1.00 94.38 127 GLY A C 1
ATOM 1003 O O . GLY A 1 127 ? 6.451 -2.798 -25.560 1.00 94.38 127 GLY A O 1
ATOM 1004 N N . ALA A 1 128 ? 7.290 -4.831 -26.035 1.00 95.31 128 ALA A N 1
ATOM 1005 C CA . ALA A 1 128 ? 6.525 -5.548 -25.017 1.00 95.31 128 ALA A CA 1
ATOM 1006 C C . ALA A 1 128 ? 6.915 -5.133 -23.586 1.00 95.31 128 ALA A C 1
ATOM 1008 O O . ALA A 1 128 ? 6.043 -4.863 -22.761 1.00 95.31 128 ALA A O 1
ATOM 1009 N N . VAL A 1 129 ? 8.215 -5.003 -23.311 1.00 96.44 129 VAL A N 1
ATOM 1010 C CA . VAL A 1 129 ? 8.749 -4.543 -22.020 1.00 96.44 129 VAL A CA 1
ATOM 1011 C C . VAL A 1 129 ? 8.332 -3.100 -21.742 1.00 96.44 129 VAL A C 1
ATOM 1013 O O . VAL A 1 129 ? 7.777 -2.817 -20.681 1.00 96.44 129 VAL A O 1
ATOM 1016 N N . ALA A 1 130 ? 8.514 -2.187 -22.700 1.00 95.88 130 ALA A N 1
ATOM 1017 C CA . ALA A 1 130 ? 8.086 -0.799 -22.533 1.00 95.88 130 ALA A CA 1
ATOM 1018 C C . ALA A 1 130 ? 6.565 -0.691 -22.317 1.00 95.88 130 ALA A C 1
ATOM 1020 O O . ALA A 1 130 ? 6.106 0.099 -21.490 1.00 95.88 130 ALA A O 1
ATOM 1021 N N . ALA A 1 131 ? 5.770 -1.504 -23.020 1.00 96.31 131 ALA A N 1
ATOM 1022 C CA . ALA A 1 131 ? 4.324 -1.547 -22.832 1.00 96.31 131 ALA A CA 1
ATOM 1023 C C . ALA A 1 131 ? 3.935 -2.053 -21.436 1.00 96.31 131 ALA A C 1
ATOM 1025 O O . ALA A 1 131 ? 3.060 -1.451 -20.816 1.00 96.31 131 ALA A O 1
ATOM 1026 N N . TYR A 1 132 ? 4.587 -3.104 -20.927 1.00 97.31 132 TYR A N 1
ATOM 1027 C CA . TYR A 1 132 ? 4.390 -3.583 -19.556 1.00 97.31 132 TYR A CA 1
ATOM 1028 C C . TYR A 1 132 ? 4.644 -2.461 -18.544 1.00 97.31 132 TYR A C 1
ATOM 1030 O O . TYR A 1 132 ? 3.763 -2.107 -17.758 1.00 97.31 132 TYR A O 1
ATOM 1038 N N . LEU A 1 133 ? 5.822 -1.838 -18.630 1.00 96.75 133 LEU A N 1
ATOM 1039 C CA . LEU A 1 133 ? 6.271 -0.824 -17.680 1.00 96.75 133 LEU A CA 1
ATOM 1040 C C . LEU A 1 133 ? 5.377 0.427 -17.672 1.00 96.75 133 LEU A C 1
ATOM 1042 O O . LEU A 1 133 ? 5.168 0.999 -16.606 1.00 96.75 133 LEU A O 1
ATOM 1046 N N . ARG A 1 134 ? 4.822 0.843 -18.825 1.00 96.06 134 ARG A N 1
ATOM 1047 C CA . ARG A 1 134 ? 3.893 1.995 -18.927 1.00 96.06 134 ARG A CA 1
ATOM 1048 C C . ARG A 1 134 ? 2.461 1.675 -18.509 1.00 96.06 134 ARG A C 1
ATOM 1050 O O . ARG A 1 134 ? 1.741 2.569 -18.060 1.00 96.06 134 ARG A O 1
ATOM 1057 N N . ARG A 1 135 ? 2.012 0.432 -18.716 1.00 96.06 135 ARG A N 1
ATOM 1058 C CA . ARG A 1 135 ? 0.629 0.012 -18.426 1.00 96.06 135 ARG A CA 1
ATOM 1059 C C . ARG A 1 135 ? 0.396 -0.313 -16.960 1.00 96.06 135 ARG A C 1
ATOM 1061 O O . ARG A 1 135 ? -0.757 -0.293 -16.540 1.00 96.06 135 ARG A O 1
ATOM 1068 N N . ALA A 1 136 ? 1.453 -0.600 -16.205 1.00 95.94 136 ALA A N 1
ATOM 1069 C CA . ALA A 1 136 ? 1.329 -0.822 -14.775 1.00 95.94 136 ALA A CA 1
ATOM 1070 C C . ALA A 1 136 ? 0.712 0.404 -14.064 1.00 95.94 136 ALA A C 1
ATOM 1072 O O . ALA A 1 136 ? 0.921 1.544 -14.503 1.00 95.94 136 ALA A O 1
ATOM 1073 N N . PRO A 1 137 ? -0.048 0.186 -12.977 1.00 96.75 137 PRO A N 1
ATOM 1074 C CA . PRO A 1 137 ? -0.635 1.250 -12.178 1.00 96.75 137 PRO A CA 1
ATOM 1075 C C . PRO A 1 137 ? 0.388 2.281 -11.690 1.00 96.75 137 PRO A C 1
ATOM 1077 O O . PRO A 1 137 ? 1.523 1.956 -11.340 1.00 96.75 137 PRO A O 1
ATOM 1080 N N . VAL A 1 138 ? -0.043 3.543 -11.658 1.00 96.44 138 VAL A N 1
ATOM 1081 C CA . VAL A 1 138 ? 0.765 4.672 -11.181 1.00 96.44 138 VAL A CA 1
ATOM 1082 C C . VAL A 1 138 ? 0.665 4.759 -9.662 1.00 96.44 138 VAL A C 1
ATOM 1084 O O . VAL A 1 138 ? -0.428 4.947 -9.135 1.00 96.44 138 VAL A O 1
ATOM 1087 N N . ALA A 1 139 ? 1.806 4.641 -8.987 1.00 94.00 139 ALA A N 1
ATOM 1088 C CA . ALA A 1 139 ? 1.946 4.826 -7.545 1.00 94.00 139 ALA A CA 1
ATOM 1089 C C . ALA A 1 139 ? 2.120 6.307 -7.186 1.00 94.00 139 ALA A C 1
ATOM 1091 O O . ALA A 1 139 ? 1.464 6.810 -6.281 1.00 94.00 139 ALA A O 1
ATOM 1092 N N . LEU A 1 140 ? 2.953 7.027 -7.944 1.00 93.38 140 LEU A N 1
ATOM 1093 C CA . LEU A 1 140 ? 3.194 8.456 -7.751 1.00 93.38 140 LEU A CA 1
ATOM 1094 C C . LEU A 1 140 ? 3.163 9.178 -9.094 1.00 93.38 140 LEU A C 1
ATOM 1096 O O . LEU A 1 140 ? 3.915 8.852 -10.015 1.00 93.38 140 LEU A O 1
ATOM 1100 N N . ARG A 1 141 ? 2.314 10.201 -9.194 1.00 93.12 141 ARG A N 1
ATOM 1101 C CA . ARG A 1 141 ? 2.353 11.155 -10.303 1.00 93.12 141 ARG A CA 1
ATOM 1102 C C . ARG A 1 141 ? 3.319 12.273 -9.949 1.00 93.12 141 ARG A C 1
ATOM 1104 O O . ARG A 1 141 ? 3.007 13.116 -9.117 1.00 93.12 141 ARG A O 1
ATOM 1111 N N . ALA A 1 142 ? 4.483 12.262 -10.581 1.00 85.81 142 ALA A N 1
ATOM 1112 C CA . ALA A 1 142 ? 5.392 13.397 -10.5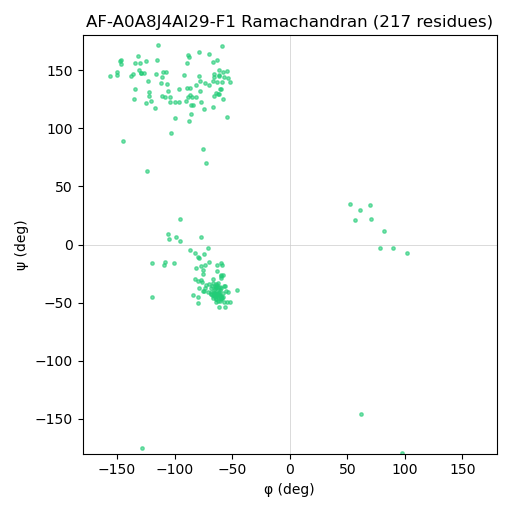60 1.00 85.81 142 ALA A CA 1
ATOM 1113 C C . ALA A 1 142 ? 4.930 14.474 -11.553 1.00 85.81 142 ALA A C 1
ATOM 1115 O O . ALA A 1 142 ? 4.419 14.148 -12.627 1.00 85.81 142 ALA A O 1
ATOM 1116 N N . ASN A 1 143 ? 5.130 15.742 -11.197 1.00 82.00 143 ASN A N 1
ATOM 1117 C CA . ASN A 1 143 ? 4.965 16.861 -12.119 1.00 82.00 143 ASN A CA 1
ATOM 1118 C C . ASN A 1 143 ? 6.315 17.118 -12.803 1.00 82.00 143 ASN A C 1
ATOM 1120 O O . ASN A 1 143 ? 7.295 17.363 -12.107 1.00 82.00 143 ASN A O 1
ATOM 1124 N N . GLY A 1 144 ? 6.354 17.081 -14.136 1.00 78.31 144 GLY A N 1
ATOM 1125 C CA . GLY A 1 144 ? 7.571 17.324 -14.916 1.00 78.31 144 GLY A CA 1
ATOM 1126 C C . GLY A 1 144 ? 8.310 16.058 -15.362 1.00 78.31 144 GLY A C 1
ATOM 1127 O O . GLY A 1 144 ? 7.874 14.931 -15.107 1.00 78.31 144 GLY A O 1
ATOM 1128 N N . SER A 1 145 ? 9.421 16.290 -16.052 1.00 85.69 145 SER A N 1
ATOM 1129 C CA . SER A 1 145 ? 10.324 15.291 -16.623 1.00 85.69 145 SER A CA 1
ATOM 1130 C C . SER A 1 145 ? 11.767 15.683 -16.309 1.00 85.69 145 SER A C 1
ATOM 1132 O O . SER A 1 145 ? 12.041 16.864 -16.113 1.00 85.69 145 SER A O 1
ATOM 1134 N N . ASP A 1 146 ? 12.673 14.710 -16.300 1.00 82.31 146 ASP A N 1
ATOM 1135 C CA . ASP A 1 146 ? 14.116 14.952 -16.229 1.00 82.31 146 ASP A CA 1
ATOM 1136 C C . ASP A 1 146 ? 14.725 15.109 -17.637 1.00 82.31 146 ASP A C 1
ATOM 1138 O O . ASP A 1 146 ? 14.178 14.567 -18.612 1.00 82.31 146 ASP A O 1
ATOM 1142 N N . PRO A 1 147 ? 15.881 15.791 -17.758 1.00 81.31 147 PRO A N 1
ATOM 1143 C CA . PRO A 1 147 ? 16.670 15.815 -18.982 1.00 81.31 147 PRO A CA 1
ATOM 1144 C C . PRO A 1 147 ? 17.065 14.411 -19.441 1.00 81.31 147 PRO A C 1
ATOM 1146 O O . PRO A 1 147 ? 17.394 13.545 -18.627 1.00 81.31 147 PRO A O 1
ATOM 1149 N N . ASP A 1 148 ? 17.102 14.191 -20.754 1.00 84.06 148 ASP A N 1
ATOM 1150 C CA . ASP A 1 148 ? 17.628 12.942 -21.301 1.00 84.06 148 ASP A CA 1
ATOM 1151 C C . ASP A 1 148 ? 19.168 12.899 -21.212 1.00 84.06 148 ASP A C 1
ATOM 1153 O O . ASP A 1 148 ? 19.852 13.691 -21.869 1.00 84.06 148 ASP A O 1
ATOM 1157 N N . PRO A 1 149 ? 19.758 11.964 -20.443 1.00 79.38 149 PRO A N 1
ATOM 1158 C CA . PRO A 1 149 ? 21.209 11.890 -20.286 1.00 79.38 149 PRO A CA 1
ATOM 1159 C C . PRO A 1 149 ? 21.945 11.428 -21.556 1.00 79.38 149 PRO A C 1
ATOM 1161 O O . PRO A 1 149 ? 23.169 11.566 -21.636 1.00 79.38 149 PRO A O 1
ATOM 1164 N N . PHE A 1 150 ? 21.236 10.856 -22.533 1.00 79.62 150 PHE A N 1
ATOM 1165 C CA . PHE A 1 150 ? 21.805 10.375 -23.792 1.00 79.62 150 PHE A CA 1
ATOM 1166 C C . PHE A 1 150 ? 21.581 11.343 -24.958 1.00 79.62 150 PHE A C 1
ATOM 1168 O O . PHE A 1 150 ? 22.264 11.217 -25.976 1.00 79.62 150 PHE A O 1
ATOM 1175 N N . ASP A 1 151 ? 20.663 12.301 -24.818 1.00 81.44 151 ASP A N 1
ATOM 1176 C CA . ASP A 1 151 ? 20.300 13.259 -25.862 1.00 81.44 151 ASP A CA 1
ATOM 1177 C C . ASP A 1 151 ? 19.960 14.632 -25.260 1.00 81.44 151 ASP A C 1
ATOM 1179 O O . ASP A 1 151 ? 18.811 14.942 -24.951 1.00 81.44 151 ASP A O 1
ATOM 1183 N N . ALA A 1 152 ? 20.979 15.481 -25.108 1.00 78.56 152 ALA A N 1
ATOM 1184 C CA . ALA A 1 152 ? 20.817 16.805 -24.508 1.00 78.56 152 ALA A CA 1
ATOM 1185 C C . ALA A 1 152 ? 19.892 17.738 -25.318 1.00 78.56 152 ALA A C 1
ATOM 1187 O O . ALA A 1 152 ? 19.314 18.663 -24.749 1.00 78.56 152 ALA A O 1
ATOM 1188 N N . GLU A 1 153 ? 19.716 17.490 -26.620 1.00 84.44 153 GLU A N 1
ATOM 1189 C CA . GLU A 1 153 ? 18.869 18.310 -27.496 1.00 84.44 153 GLU A CA 1
ATOM 1190 C C . GLU A 1 153 ? 17.372 18.019 -27.291 1.00 84.44 153 GLU A C 1
ATOM 1192 O O . GLU A 1 153 ? 16.527 18.844 -27.640 1.00 84.44 153 GLU A O 1
ATOM 1197 N N . ARG A 1 154 ? 17.018 16.870 -26.691 1.00 83.50 154 ARG A N 1
ATOM 1198 C CA . ARG A 1 154 ? 15.623 16.526 -26.362 1.00 83.50 154 ARG A CA 1
ATOM 1199 C C . ARG A 1 154 ? 15.052 17.312 -25.182 1.00 83.50 154 ARG A C 1
ATOM 1201 O O . ARG A 1 154 ? 13.830 17.353 -25.041 1.00 83.50 154 ARG A O 1
ATOM 1208 N N . GLY A 1 155 ? 15.896 17.928 -24.353 1.00 82.12 155 GLY A N 1
ATOM 1209 C CA . GLY A 1 155 ? 15.464 18.593 -23.123 1.00 82.12 155 GLY A CA 1
ATOM 1210 C C . GLY A 1 155 ? 14.821 17.622 -22.121 1.00 82.12 155 GLY A C 1
ATOM 1211 O O . GLY A 1 155 ? 15.221 16.459 -22.025 1.00 82.12 155 GLY A O 1
ATOM 1212 N N . ASP A 1 156 ? 13.823 18.105 -21.377 1.00 84.38 156 ASP A N 1
ATOM 1213 C CA . ASP A 1 156 ? 13.134 17.362 -20.312 1.00 84.38 156 ASP A CA 1
ATOM 1214 C C . ASP A 1 156 ? 12.156 16.318 -20.887 1.00 84.38 156 ASP A C 1
ATOM 1216 O O . ASP A 1 156 ? 10.947 16.545 -21.007 1.00 84.38 156 ASP A O 1
ATOM 1220 N N . ALA A 1 157 ? 12.687 15.154 -21.266 1.00 86.06 157 ALA A N 1
ATOM 1221 C CA . ALA A 1 157 ? 11.941 14.086 -21.935 1.00 86.06 157 ALA A CA 1
ATOM 1222 C C . ALA A 1 157 ? 11.693 12.845 -21.061 1.00 86.06 157 ALA A C 1
ATOM 1224 O O . ALA A 1 157 ? 10.812 12.045 -21.385 1.00 86.06 157 ALA A O 1
ATOM 1225 N N . VAL A 1 158 ? 12.440 12.665 -19.966 1.00 87.00 158 VAL A N 1
ATOM 1226 C CA . VAL A 1 158 ? 12.406 11.447 -19.143 1.00 87.00 158 VAL A CA 1
ATOM 1227 C C . VAL A 1 158 ? 11.280 11.537 -18.103 1.00 87.00 158 VAL A C 1
ATOM 1229 O O . VAL A 1 158 ? 11.377 12.337 -17.173 1.00 87.00 158 VAL A O 1
ATOM 1232 N N . PRO A 1 159 ? 10.211 10.720 -18.191 1.00 88.81 159 PRO A N 1
ATOM 1233 C CA . PRO A 1 159 ? 9.083 10.841 -17.272 1.00 88.81 159 PRO A CA 1
ATOM 1234 C C . PRO A 1 159 ? 9.440 10.395 -15.852 1.00 88.81 159 PRO A C 1
ATOM 1236 O O . PRO A 1 159 ? 10.028 9.331 -15.648 1.00 88.81 159 PRO A O 1
ATOM 1239 N N . LEU A 1 160 ? 8.986 11.170 -14.866 1.00 87.00 160 LEU A N 1
ATOM 1240 C CA . LEU A 1 160 ? 9.287 10.958 -13.446 1.00 87.00 160 LEU A CA 1
ATOM 1241 C C . LEU A 1 160 ? 8.220 10.168 -12.674 1.00 87.00 160 LEU A C 1
ATOM 1243 O O . LEU A 1 160 ? 8.301 10.019 -11.455 1.00 87.00 160 LEU A O 1
ATOM 1247 N N . HIS A 1 161 ? 7.171 9.691 -13.344 1.00 92.44 161 HIS A N 1
ATOM 1248 C CA . HIS A 1 161 ? 6.112 8.941 -12.672 1.00 92.44 161 HIS A CA 1
ATOM 1249 C C . HIS A 1 161 ? 6.651 7.638 -12.075 1.00 92.44 161 HIS A C 1
ATOM 1251 O O . HIS A 1 161 ? 7.405 6.918 -12.724 1.00 92.44 161 HIS A O 1
ATOM 1257 N N . VAL A 1 162 ? 6.191 7.284 -10.877 1.00 93.94 162 VAL A N 1
ATOM 1258 C CA . VAL A 1 162 ? 6.493 5.987 -10.260 1.00 93.94 162 VAL A CA 1
ATOM 1259 C C . VAL A 1 162 ? 5.347 5.030 -10.533 1.00 93.94 162 VAL A C 1
ATOM 1261 O O . VAL A 1 162 ? 4.174 5.370 -10.347 1.00 93.94 162 VAL A O 1
ATOM 1264 N N . ARG A 1 163 ? 5.681 3.815 -10.951 1.00 96.25 163 ARG A N 1
ATOM 1265 C CA . ARG A 1 163 ? 4.740 2.731 -11.228 1.00 96.25 163 ARG A CA 1
ATOM 1266 C C . ARG A 1 163 ? 5.069 1.479 -10.441 1.00 96.25 163 ARG A C 1
ATOM 1268 O O . ARG A 1 163 ? 6.198 1.292 -9.997 1.00 96.25 163 ARG A O 1
ATOM 1275 N N . THR A 1 164 ? 4.062 0.629 -10.274 1.00 95.62 164 THR A N 1
ATOM 1276 C CA . THR A 1 164 ? 4.218 -0.667 -9.617 1.00 95.62 164 THR A CA 1
ATOM 1277 C C . THR A 1 164 ? 3.236 -1.695 -10.165 1.00 95.62 164 THR A C 1
ATOM 1279 O O . THR A 1 164 ? 2.099 -1.367 -10.501 1.00 95.62 164 THR A O 1
ATOM 1282 N N . ASP A 1 165 ? 3.661 -2.954 -10.228 1.00 93.94 165 ASP A N 1
ATOM 1283 C CA . ASP A 1 165 ? 2.794 -4.119 -10.457 1.00 93.94 165 ASP A CA 1
ATOM 1284 C C . ASP A 1 165 ? 2.425 -4.856 -9.156 1.00 93.94 165 ASP A C 1
ATOM 1286 O O . ASP A 1 165 ? 1.781 -5.904 -9.187 1.00 93.94 165 ASP A O 1
ATOM 1290 N N . GLY A 1 166 ? 2.813 -4.293 -8.011 1.00 91.69 166 GLY A N 1
ATOM 1291 C CA . GLY A 1 166 ? 2.617 -4.856 -6.681 1.00 91.69 166 GLY A CA 1
ATOM 1292 C C . GLY A 1 166 ? 3.748 -5.756 -6.183 1.00 91.69 166 GLY A C 1
ATOM 1293 O O . GLY A 1 166 ? 3.693 -6.182 -5.032 1.00 91.69 166 GLY A O 1
ATOM 1294 N N . VAL A 1 167 ? 4.773 -6.006 -7.002 1.00 92.44 167 VAL A N 1
ATOM 1295 C CA . VAL A 1 167 ? 6.023 -6.672 -6.597 1.00 92.44 167 VAL A CA 1
ATOM 1296 C C . VAL A 1 167 ? 7.210 -5.750 -6.835 1.00 92.44 167 VAL A C 1
ATOM 1298 O O . VAL A 1 167 ? 8.058 -5.592 -5.964 1.00 92.44 167 VAL A O 1
ATOM 1301 N N . TRP A 1 168 ? 7.258 -5.102 -7.993 1.00 94.88 168 TRP A N 1
ATOM 1302 C CA . TRP A 1 168 ? 8.296 -4.146 -8.345 1.00 94.88 168 TRP A CA 1
ATOM 1303 C C . TRP A 1 168 ? 7.761 -2.722 -8.322 1.00 94.88 168 TRP A C 1
ATOM 1305 O O . TRP A 1 168 ? 6.593 -2.473 -8.620 1.00 94.88 168 TRP A O 1
ATOM 1315 N N . VAL A 1 169 ? 8.631 -1.779 -7.983 1.00 94.75 169 VAL A N 1
ATOM 1316 C CA . VAL A 1 169 ? 8.389 -0.336 -8.041 1.00 94.75 169 VAL A CA 1
ATOM 1317 C C . VAL A 1 169 ? 9.445 0.267 -8.952 1.00 94.75 169 VAL A C 1
ATOM 1319 O O . VAL A 1 169 ? 10.618 -0.034 -8.785 1.00 94.75 169 VAL A O 1
ATOM 1322 N N . TRP A 1 170 ? 9.071 1.099 -9.917 1.00 94.44 170 TRP A N 1
ATOM 1323 C CA . TRP A 1 170 ? 10.029 1.688 -10.854 1.00 94.44 170 TRP A CA 1
ATOM 1324 C C . TRP A 1 170 ? 9.634 3.093 -11.291 1.00 94.44 170 TRP A C 1
ATOM 1326 O O . TRP A 1 170 ? 8.454 3.441 -11.323 1.00 94.44 170 TRP A O 1
ATOM 1336 N N . SER A 1 171 ? 10.631 3.881 -11.694 1.00 92.56 171 SER A N 1
ATOM 1337 C CA . SER A 1 171 ? 10.402 5.108 -12.460 1.00 92.56 171 SER A CA 1
ATOM 1338 C C . SER A 1 171 ? 10.007 4.769 -13.901 1.00 92.56 171 SER A C 1
ATOM 1340 O O . SER A 1 171 ? 10.591 3.878 -14.526 1.00 92.56 171 SER A O 1
ATOM 1342 N N . GLU A 1 172 ? 9.038 5.495 -14.462 1.00 92.12 172 GLU A N 1
ATOM 1343 C CA . GLU A 1 172 ? 8.610 5.373 -15.861 1.00 92.12 172 GLU A CA 1
ATOM 1344 C C . GLU A 1 172 ? 9.754 5.641 -16.855 1.00 92.12 172 GLU A C 1
ATOM 1346 O O . GLU A 1 172 ? 9.702 5.152 -17.988 1.00 92.12 172 GLU A O 1
ATOM 1351 N N . ALA A 1 173 ? 10.837 6.282 -16.406 1.00 90.81 173 ALA A N 1
ATOM 1352 C CA . ALA A 1 173 ? 12.112 6.365 -17.110 1.00 90.81 173 ALA A CA 1
ATOM 1353 C C . ALA A 1 173 ? 12.586 5.009 -17.675 1.00 90.81 173 ALA A C 1
ATOM 1355 O O . ALA A 1 173 ? 13.051 4.949 -18.811 1.00 90.81 173 ALA A O 1
ATOM 1356 N N . LEU A 1 174 ? 12.397 3.892 -16.955 1.00 92.69 174 LEU A N 1
ATOM 1357 C CA . LEU A 1 174 ? 12.755 2.557 -17.461 1.00 92.69 174 LEU A CA 1
ATOM 1358 C C . LEU A 1 174 ? 12.006 2.197 -18.751 1.00 92.69 174 LEU A C 1
ATOM 1360 O O . LEU A 1 174 ? 12.574 1.588 -19.656 1.00 92.69 174 LEU A O 1
ATOM 1364 N N . ALA A 1 175 ? 10.736 2.589 -18.863 1.00 93.62 175 ALA A N 1
ATOM 1365 C CA . ALA A 1 175 ? 9.959 2.340 -20.069 1.00 93.62 175 ALA A CA 1
ATOM 1366 C C . ALA A 1 175 ? 10.390 3.239 -21.229 1.00 93.62 175 ALA A C 1
ATOM 1368 O O . ALA A 1 175 ? 10.353 2.817 -22.386 1.00 93.62 175 ALA A O 1
ATOM 1369 N N . TYR A 1 176 ? 10.779 4.477 -20.918 1.00 91.88 176 TYR A N 1
ATOM 1370 C CA . TYR A 1 176 ? 11.365 5.402 -21.879 1.00 91.88 176 TYR A CA 1
ATOM 1371 C C . TYR A 1 176 ? 12.676 4.837 -22.440 1.00 91.88 176 TYR A C 1
ATOM 1373 O O . TYR A 1 176 ? 12.772 4.620 -23.647 1.00 91.88 176 TYR A O 1
ATOM 1381 N N . PHE A 1 177 ? 13.626 4.457 -21.581 1.00 90.31 177 PHE A N 1
ATOM 1382 C CA . PHE A 1 177 ? 14.915 3.919 -22.019 1.00 90.31 177 PHE A CA 1
ATOM 1383 C C . PHE A 1 177 ? 14.798 2.576 -22.756 1.00 90.31 177 PHE A C 1
ATOM 1385 O O . PHE A 1 177 ? 15.503 2.350 -23.743 1.00 90.31 177 PHE A O 1
ATOM 1392 N N . ALA A 1 178 ? 13.866 1.708 -22.353 1.00 91.88 178 ALA A N 1
ATOM 1393 C CA . ALA A 1 178 ? 13.582 0.466 -23.072 1.00 91.88 178 ALA A CA 1
ATOM 1394 C C . ALA A 1 178 ? 12.974 0.704 -24.465 1.00 91.88 178 ALA A C 1
ATOM 1396 O O . ALA A 1 178 ? 13.229 -0.071 -25.388 1.00 91.88 178 ALA A O 1
ATOM 1397 N N . ALA A 1 179 ? 12.179 1.760 -24.644 1.00 91.75 179 ALA A N 1
ATOM 1398 C CA . ALA A 1 179 ? 11.583 2.080 -25.938 1.00 91.75 179 ALA A CA 1
ATOM 1399 C C . ALA A 1 179 ? 12.566 2.794 -26.875 1.00 91.75 179 ALA A C 1
ATOM 1401 O O . ALA A 1 179 ? 12.725 2.373 -28.019 1.00 91.75 179 ALA A O 1
ATOM 1402 N N . GLU A 1 180 ? 13.221 3.846 -26.384 1.00 90.44 180 GLU A N 1
ATOM 1403 C CA . GLU A 1 180 ? 14.050 4.745 -27.195 1.00 90.44 180 GLU A CA 1
ATOM 1404 C C . GLU A 1 180 ? 15.434 4.153 -27.475 1.00 90.44 180 GLU A C 1
ATOM 1406 O O . GLU A 1 180 ? 15.892 4.133 -28.616 1.00 90.44 180 GLU A O 1
ATOM 1411 N N . TYR A 1 181 ? 16.074 3.587 -26.450 1.00 87.88 181 TYR A N 1
ATOM 1412 C CA . TYR A 1 181 ? 17.449 3.080 -26.532 1.00 87.88 181 TYR A CA 1
ATOM 1413 C C . TYR A 1 181 ? 17.510 1.545 -26.513 1.00 87.88 181 TYR A C 1
ATOM 1415 O O . TYR A 1 181 ? 18.512 0.935 -26.890 1.00 87.88 181 TYR A O 1
ATOM 1423 N N . GLY A 1 182 ? 16.414 0.885 -26.119 1.00 88.06 182 GLY A N 1
ATOM 1424 C CA . GLY A 1 182 ? 16.364 -0.560 -25.879 1.00 88.06 182 GLY A CA 1
ATOM 1425 C C . GLY A 1 182 ? 17.297 -1.040 -24.791 1.00 88.06 182 GLY A C 1
ATOM 1426 O O . GLY A 1 182 ? 17.759 -2.181 -24.835 1.00 88.06 182 GLY A O 1
ATOM 1427 N N . ILE A 1 183 ? 17.541 -0.159 -23.830 1.00 88.25 183 ILE A N 1
ATOM 1428 C CA . ILE A 1 183 ? 18.173 -0.499 -22.572 1.00 88.25 183 ILE A CA 1
ATOM 1429 C C . ILE A 1 183 ? 17.202 -1.406 -21.819 1.00 88.25 183 ILE A C 1
ATOM 1431 O O . ILE A 1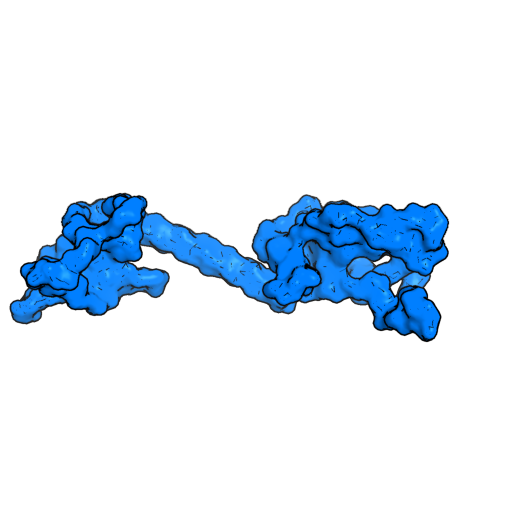 183 ? 16.068 -1.022 -21.528 1.00 88.25 183 ILE A O 1
ATOM 1435 N N . ALA A 1 184 ? 17.633 -2.632 -21.541 1.00 89.31 184 ALA A N 1
ATOM 1436 C CA . ALA A 1 184 ? 16.851 -3.544 -20.725 1.00 89.31 184 ALA A CA 1
ATOM 1437 C C . ALA A 1 184 ? 16.740 -3.012 -19.291 1.00 89.31 184 ALA A C 1
ATOM 1439 O O . ALA A 1 184 ? 17.709 -2.423 -18.807 1.00 89.31 184 ALA A O 1
ATOM 1440 N N . PRO A 1 185 ? 15.624 -3.253 -18.582 1.00 90.62 185 PRO A N 1
ATOM 1441 C CA . PRO A 1 185 ? 15.605 -3.167 -17.126 1.00 90.62 185 PRO A CA 1
ATOM 1442 C C . PRO A 1 185 ? 16.618 -4.136 -16.507 1.00 90.62 185 PRO A C 1
ATOM 1444 O O . PRO A 1 185 ? 17.180 -4.992 -17.198 1.00 90.62 185 PRO A O 1
ATOM 1447 N N . GLU A 1 186 ? 16.834 -4.030 -15.199 1.00 88.69 186 GLU A N 1
ATOM 1448 C CA . GLU A 1 186 ? 17.687 -4.984 -14.490 1.00 88.69 186 GLU A CA 1
ATOM 1449 C C . GLU A 1 186 ? 17.234 -6.445 -14.717 1.00 88.69 186 GLU A C 1
ATOM 1451 O O . GLU A 1 186 ? 16.036 -6.699 -14.919 1.00 88.69 186 GLU A O 1
ATOM 1456 N N . PRO A 1 187 ? 18.160 -7.426 -14.700 1.00 89.25 187 PRO A N 1
ATOM 1457 C CA . PRO A 1 187 ? 17.869 -8.794 -15.136 1.00 89.25 187 PRO A CA 1
ATOM 1458 C C . PRO A 1 187 ? 16.706 -9.458 -14.394 1.00 89.25 187 PRO A C 1
ATOM 1460 O O . PRO A 1 187 ? 15.931 -10.202 -14.995 1.00 89.25 187 PRO A O 1
ATOM 1463 N N . GLU A 1 188 ? 16.559 -9.175 -13.102 1.00 90.06 188 GLU A N 1
ATOM 1464 C CA . GLU A 1 188 ? 15.528 -9.773 -12.256 1.00 90.06 188 GLU A CA 1
ATOM 1465 C C . GLU A 1 188 ? 14.143 -9.181 -12.534 1.00 90.06 188 GLU A C 1
ATOM 1467 O O . GLU A 1 188 ? 13.165 -9.928 -12.627 1.00 90.06 188 GLU A O 1
ATOM 1472 N N . LEU A 1 189 ? 14.056 -7.865 -12.758 1.00 93.25 189 LEU A N 1
ATOM 1473 C CA . LEU A 1 189 ? 12.827 -7.229 -13.228 1.00 93.25 189 LEU A CA 1
ATOM 1474 C C . LEU A 1 189 ? 12.473 -7.728 -14.632 1.00 93.25 189 LEU A C 1
ATOM 1476 O O . LEU A 1 189 ? 11.323 -8.063 -14.896 1.00 93.25 189 LEU A O 1
ATOM 1480 N N . LEU A 1 190 ? 13.449 -7.851 -15.533 1.00 94.06 190 LEU A N 1
ATOM 1481 C CA . LEU A 1 190 ? 13.201 -8.391 -16.869 1.00 94.06 190 LEU A CA 1
ATOM 1482 C C . LEU A 1 190 ? 12.690 -9.841 -16.817 1.00 94.06 190 LEU A C 1
ATOM 1484 O O . LEU A 1 190 ? 11.754 -10.189 -17.538 1.00 94.06 190 LEU A O 1
ATOM 1488 N N . ALA A 1 191 ? 13.267 -10.686 -15.960 1.00 93.69 191 ALA A N 1
ATOM 1489 C CA . ALA A 1 191 ? 12.800 -12.055 -15.745 1.00 93.69 191 ALA A CA 1
ATOM 1490 C C . ALA A 1 191 ? 11.365 -12.093 -15.193 1.00 93.69 191 ALA A C 1
ATOM 1492 O O . ALA A 1 191 ? 10.559 -12.908 -15.643 1.00 93.69 191 ALA A O 1
ATOM 1493 N N . HIS A 1 192 ? 11.026 -11.180 -14.281 1.00 94.88 192 HIS A N 1
ATOM 1494 C CA . HIS A 1 192 ?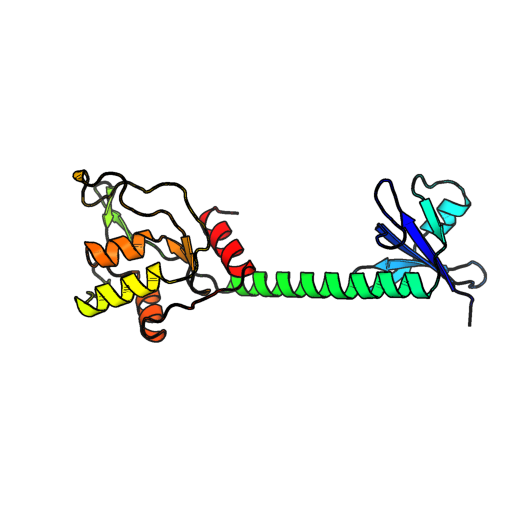 9.668 -11.013 -13.758 1.00 94.88 192 HIS A CA 1
ATOM 1495 C C . HIS A 1 192 ? 8.669 -10.568 -14.837 1.00 94.88 192 HIS A C 1
ATOM 1497 O O . HIS A 1 192 ? 7.592 -11.139 -14.969 1.00 94.88 192 HIS A O 1
ATOM 1503 N N . ILE A 1 193 ? 9.041 -9.613 -15.692 1.00 96.00 193 ILE A N 1
ATOM 1504 C CA . ILE A 1 193 ? 8.198 -9.177 -16.818 1.00 96.00 193 ILE A CA 1
ATOM 1505 C C . ILE A 1 193 ? 7.942 -10.336 -17.792 1.00 96.00 193 ILE A C 1
ATOM 1507 O O . ILE A 1 193 ? 6.822 -10.515 -18.279 1.00 96.00 193 ILE A O 1
ATOM 1511 N N . ARG A 1 194 ? 8.975 -11.143 -18.065 1.00 95.75 194 ARG A N 1
ATOM 1512 C CA . ARG A 1 194 ? 8.874 -12.342 -18.909 1.00 95.75 194 ARG A CA 1
ATOM 1513 C C . ARG A 1 194 ? 7.957 -13.395 -18.293 1.00 95.75 194 ARG A C 1
ATOM 1515 O O . ARG A 1 194 ? 7.112 -13.931 -19.003 1.00 95.75 194 ARG A O 1
ATOM 1522 N N . SER A 1 195 ? 8.079 -13.669 -16.992 1.00 95.25 195 SER A N 1
ATOM 1523 C CA . SER A 1 195 ? 7.217 -14.642 -16.306 1.00 95.25 195 SER A CA 1
ATOM 1524 C C . SER A 1 195 ? 5.758 -14.178 -16.235 1.00 95.25 195 SER A C 1
ATOM 1526 O O . SER A 1 195 ? 4.845 -14.998 -16.321 1.00 95.25 195 SER A O 1
ATOM 1528 N N . ALA A 1 196 ? 5.529 -12.863 -16.191 1.00 94.06 196 ALA A N 1
ATOM 1529 C CA . ALA A 1 196 ? 4.215 -12.240 -16.322 1.00 94.06 196 ALA A CA 1
ATOM 1530 C C . ALA A 1 196 ? 3.693 -12.182 -17.776 1.00 94.06 196 ALA A C 1
ATOM 1532 O O . ALA A 1 196 ? 2.657 -11.567 -18.034 1.00 94.06 196 ALA A O 1
ATOM 1533 N N . ASN A 1 197 ? 4.386 -12.797 -18.744 1.00 96.00 197 ASN A N 1
ATOM 1534 C CA . ASN A 1 197 ? 4.050 -12.775 -20.174 1.00 96.00 197 ASN A CA 1
ATOM 1535 C C . ASN A 1 197 ? 3.844 -11.356 -20.733 1.00 96.00 197 ASN A C 1
ATOM 1537 O O . ASN A 1 197 ? 2.984 -11.137 -21.588 1.00 96.00 197 ASN A O 1
ATOM 1541 N N . TYR A 1 198 ? 4.607 -10.375 -20.237 1.00 96.12 198 TYR A N 1
ATOM 1542 C CA . TYR A 1 198 ? 4.487 -8.960 -20.611 1.00 96.12 198 TYR A CA 1
ATOM 1543 C C . TYR A 1 198 ? 3.080 -8.367 -20.379 1.00 96.12 198 TYR A C 1
ATOM 1545 O O . TYR A 1 198 ? 2.734 -7.321 -20.938 1.00 96.12 198 TYR A O 1
ATOM 1553 N N . ALA A 1 199 ? 2.273 -8.983 -19.509 1.00 95.50 199 ALA A N 1
ATOM 1554 C CA . ALA A 1 199 ? 0.942 -8.520 -19.144 1.00 95.50 199 ALA A CA 1
ATOM 1555 C C . ALA A 1 199 ? 0.955 -7.854 -17.761 1.00 95.50 199 ALA A C 1
ATOM 1557 O O . ALA A 1 199 ? 0.845 -8.515 -16.731 1.00 95.50 199 ALA A O 1
ATOM 1558 N N . ALA A 1 200 ? 1.067 -6.523 -17.740 1.00 93.88 200 ALA A N 1
ATOM 1559 C CA . ALA A 1 200 ? 0.992 -5.760 -16.498 1.00 93.88 200 ALA A CA 1
ATOM 1560 C C . ALA A 1 200 ? -0.415 -5.851 -15.877 1.00 93.88 200 ALA A C 1
ATOM 1562 O O . ALA A 1 200 ? -1.414 -5.857 -16.615 1.00 93.88 200 ALA A O 1
ATOM 1563 N N . PRO A 1 201 ? -0.528 -5.885 -14.537 1.00 93.81 201 PRO A N 1
ATOM 1564 C CA . PRO A 1 201 ? -1.823 -5.868 -13.874 1.00 93.81 201 PRO A CA 1
ATOM 1565 C C . PRO A 1 201 ? -2.571 -4.576 -14.208 1.00 93.81 201 PRO A C 1
ATOM 1567 O O . PRO A 1 201 ? -1.980 -3.507 -14.325 1.00 93.81 201 PRO A O 1
ATOM 1570 N N . ARG A 1 202 ? -3.898 -4.656 -14.340 1.00 91.94 202 ARG A N 1
ATOM 1571 C CA . ARG A 1 202 ? -4.730 -3.464 -14.591 1.00 91.94 202 ARG A CA 1
ATOM 1572 C C . ARG A 1 202 ? -4.927 -2.603 -13.346 1.00 91.94 202 ARG A C 1
ATOM 1574 O O . ARG A 1 202 ? -5.210 -1.417 -13.468 1.00 91.94 202 ARG A O 1
ATOM 1581 N N . ALA A 1 203 ? -4.828 -3.211 -12.168 1.00 91.31 203 ALA A N 1
ATOM 1582 C CA . ALA A 1 203 ? -5.009 -2.558 -10.884 1.00 91.31 203 ALA A CA 1
ATOM 1583 C C . ALA A 1 203 ? -4.147 -3.244 -9.824 1.00 91.31 203 ALA A C 1
ATOM 1585 O O . ALA A 1 203 ? -3.927 -4.454 -9.868 1.00 91.31 203 ALA A O 1
ATOM 1586 N N . VAL A 1 204 ? -3.702 -2.446 -8.863 1.00 90.19 204 VAL A N 1
ATOM 1587 C CA . VAL A 1 204 ? -2.969 -2.852 -7.665 1.00 90.19 204 VAL A CA 1
ATOM 1588 C C . VAL A 1 204 ? -3.693 -2.202 -6.483 1.00 90.19 204 VAL A C 1
ATOM 1590 O O . VAL A 1 204 ? -4.296 -1.138 -6.635 1.00 90.19 204 VAL A O 1
ATOM 1593 N N . ALA A 1 205 ? -3.711 -2.858 -5.322 1.00 87.56 205 ALA A N 1
ATOM 1594 C CA . ALA A 1 205 ? -4.410 -2.335 -4.150 1.00 87.56 205 ALA A CA 1
ATOM 1595 C C . ALA A 1 205 ? -3.861 -0.953 -3.744 1.00 87.56 205 ALA A C 1
ATOM 1597 O O . ALA A 1 205 ? -2.649 -0.755 -3.744 1.00 87.56 205 ALA A O 1
ATOM 1598 N N . GLY A 1 206 ? -4.735 -0.022 -3.341 1.00 87.94 206 GLY A N 1
ATOM 1599 C CA . GLY A 1 206 ? -4.337 1.355 -3.000 1.00 87.94 206 GLY A CA 1
ATOM 1600 C C . GLY A 1 206 ? -3.217 1.433 -1.957 1.00 87.94 206 GLY A C 1
ATOM 1601 O O . GLY A 1 206 ? -2.247 2.143 -2.165 1.00 87.94 206 GLY A O 1
ATOM 1602 N N . ALA A 1 207 ? -3.264 0.589 -0.921 1.00 86.00 207 ALA A N 1
ATOM 1603 C CA . ALA A 1 207 ? -2.208 0.520 0.096 1.00 86.00 207 ALA A CA 1
ATOM 1604 C C . ALA A 1 207 ? -0.818 0.155 -0.469 1.00 86.00 207 ALA A C 1
ATOM 1606 O O . ALA A 1 207 ? 0.200 0.544 0.094 1.00 86.00 207 ALA A O 1
ATOM 1607 N N . VAL A 1 208 ? -0.765 -0.598 -1.571 1.00 88.81 208 VAL A N 1
ATOM 1608 C CA . VAL A 1 208 ? 0.488 -0.948 -2.256 1.00 88.81 208 VAL A CA 1
ATOM 1609 C C . VAL A 1 208 ? 0.977 0.225 -3.109 1.00 88.81 208 VAL A C 1
ATOM 1611 O O . VAL A 1 208 ? 2.176 0.476 -3.150 1.00 88.81 208 VAL A O 1
ATOM 1614 N N . LEU A 1 209 ? 0.062 0.969 -3.745 1.00 91.50 209 LEU A N 1
ATOM 1615 C CA . LEU A 1 209 ? 0.390 2.203 -4.469 1.00 91.50 209 LEU A CA 1
ATOM 1616 C C . LEU A 1 209 ? 0.969 3.262 -3.523 1.00 91.50 209 LEU A C 1
ATOM 1618 O O . LEU A 1 209 ? 2.037 3.801 -3.803 1.00 91.50 209 LEU A O 1
ATOM 1622 N N . ASP A 1 210 ? 0.307 3.497 -2.387 1.00 88.88 210 ASP A N 1
ATOM 1623 C CA . ASP A 1 210 ? 0.762 4.441 -1.362 1.00 88.88 210 ASP A CA 1
ATOM 1624 C C . ASP A 1 210 ? 2.153 4.044 -0.848 1.00 88.88 210 ASP A C 1
ATOM 1626 O O . ASP A 1 210 ? 3.072 4.864 -0.821 1.00 88.88 210 ASP A O 1
ATOM 1630 N N . ARG A 1 211 ? 2.359 2.752 -0.542 1.00 87.62 211 ARG A N 1
ATOM 1631 C CA . ARG A 1 211 ? 3.663 2.271 -0.070 1.00 87.62 211 ARG A CA 1
ATOM 1632 C C . ARG A 1 211 ? 4.760 2.407 -1.124 1.00 87.62 211 ARG A C 1
ATOM 1634 O O . ARG A 1 211 ? 5.873 2.800 -0.789 1.00 87.62 211 ARG A O 1
ATOM 1641 N N . ALA A 1 212 ? 4.464 2.094 -2.384 1.00 90.31 212 ALA A N 1
ATOM 1642 C CA . ALA A 1 212 ? 5.405 2.266 -3.485 1.00 90.31 212 ALA A CA 1
ATOM 1643 C C . ALA A 1 212 ? 5.826 3.737 -3.657 1.00 90.31 212 ALA A C 1
ATOM 1645 O O . ALA A 1 212 ? 6.994 4.006 -3.934 1.00 90.31 212 ALA A O 1
ATOM 1646 N N . ALA A 1 213 ? 4.907 4.685 -3.450 1.00 90.31 213 ALA A N 1
ATOM 1647 C CA . ALA A 1 213 ? 5.231 6.108 -3.448 1.00 90.31 213 ALA A CA 1
ATOM 1648 C C . ALA A 1 213 ? 6.140 6.489 -2.267 1.00 90.31 213 ALA A C 1
ATOM 1650 O O . ALA A 1 213 ? 7.145 7.171 -2.468 1.00 90.31 213 ALA A O 1
ATOM 1651 N N . ASP A 1 214 ? 5.835 6.019 -1.056 1.00 88.50 214 ASP A N 1
ATOM 1652 C CA . ASP A 1 214 ? 6.639 6.310 0.138 1.00 88.50 214 ASP A CA 1
ATOM 1653 C C . ASP A 1 214 ? 8.055 5.725 0.062 1.00 88.50 214 ASP A C 1
ATOM 1655 O O . ASP A 1 214 ? 9.005 6.397 0.458 1.00 88.50 214 ASP A O 1
ATOM 1659 N N . LEU A 1 215 ? 8.220 4.536 -0.534 1.00 85.31 215 LEU A N 1
ATOM 1660 C CA . LEU A 1 215 ? 9.537 3.938 -0.787 1.00 85.31 215 LEU A CA 1
ATOM 1661 C C . LEU A 1 215 ? 10.437 4.841 -1.640 1.00 85.31 215 LEU A C 1
ATOM 1663 O O . LEU A 1 215 ? 11.621 4.973 -1.342 1.00 85.31 215 LEU A O 1
ATOM 1667 N N . VAL A 1 216 ? 9.892 5.477 -2.681 1.00 85.69 216 VAL A N 1
ATOM 1668 C CA . VAL A 1 216 ? 10.662 6.390 -3.547 1.00 85.69 216 VAL A CA 1
ATOM 1669 C C . VAL A 1 216 ? 10.903 7.742 -2.873 1.00 85.69 216 VAL A C 1
ATOM 1671 O O . VAL A 1 216 ? 11.945 8.356 -3.083 1.00 85.69 216 VAL A O 1
ATOM 1674 N N . LEU A 1 217 ? 9.965 8.202 -2.042 1.00 85.25 217 LEU A N 1
ATOM 1675 C CA . LEU A 1 217 ? 10.077 9.465 -1.306 1.00 85.25 217 LEU A CA 1
ATOM 1676 C C . LEU A 1 217 ? 10.898 9.354 -0.007 1.00 85.25 217 LEU A C 1
ATOM 1678 O O . LEU A 1 217 ? 11.167 10.379 0.617 1.00 85.25 217 LEU A O 1
ATOM 1682 N N . GLY A 1 218 ? 11.289 8.143 0.403 1.00 78.88 218 GLY A N 1
ATOM 1683 C CA . GLY A 1 218 ? 12.059 7.893 1.623 1.00 78.88 218 GLY A CA 1
ATOM 1684 C C . GLY A 1 218 ? 11.273 8.132 2.917 1.00 78.88 218 GLY A C 1
ATOM 1685 O O . GLY A 1 218 ? 11.853 8.618 3.888 1.00 78.88 218 GLY A O 1
ATOM 1686 N N . ARG A 1 219 ? 9.963 7.844 2.916 1.00 67.62 219 ARG A N 1
ATOM 1687 C CA . ARG A 1 219 ? 9.041 8.062 4.046 1.00 67.62 219 ARG A CA 1
ATOM 1688 C C . ARG A 1 219 ? 8.550 6.761 4.685 1.00 67.62 219 ARG A C 1
ATOM 1690 O O . ARG A 1 219 ? 8.530 5.701 4.007 1.00 67.62 219 ARG A O 1
#

pLDDT: mean 86.47, std 10.48, range [48.72, 97.31]

Sequence (219 aa):
MPEVTYFARVDAGDTVERPRSLVRRTATEPLPTDEVYQRDGRWHPTDLLARDDLGDLDEQLVPISAEQAQAVIARWRQAWRAADERRAAASRADTGLRLAQVFDRPGPDGRPVTDPARPALSRAERGAVAAYLRRAPVALRANGSDPDPFDAERGDAVPLHVRTDGVWVWSEALAYFAAEYGIAPEPELLAHIRSANYAAPRAVAGAVLDRAADLVLGR

Foldseek 3Di:
DFDKWKWAWDDVPADLLRGPWIKMWTPDPPHIFIWIQDLVRDTHTDCVVVCVVVVNDPIDIHTDDPVSSVSSSVVSNVVSVVVVVLVVLLVVLVVFEAEFDLADDQDPVRQGDHDPPFDQADPVRLVLLLLQLVQADWLDQDDFAQQDSVDNPVGRDQGQTWGDLSRYIYGNSSSVCSNPVVRHTDPVVSVVCVVVVSDRDNDDDNSSSPSSVCVVVVD

Nearest PDB structures (foldseek):
  8g2z-assembly1_2R  TM=5.568E-01  e=7.679E+00  Tetrahymena thermophila CU428
  3ers-assembly1_X-2  TM=4.161E-01  e=6.104E+00  Escherichia coli
  8otz-assembly1_Y  TM=3.633E-01  e=5.138E+00  Bos taurus